Protein AF-A0AAU9K9C1-F1 (afdb_monomer_lite)

Sequence (250 aa):
MSNTRILREFDLNTFTPKGSSVKSKLPLLVDELKRIFSLENLEKDPSLVFSMNPDLWIPLDLIAHLEPIISITKDKRLLRAALKEANLEYDAEMECVRARVEIPRTTLIIRDVDCHEGLMMILGEFDYKNIDHEGKTWLISFGNEEETIKAALTLREKGLKTAVQSTNTYVHLLTKANNFINEIADLPYFKLLNQTVNAFSGRTYTFNEVLEIFSNHKLAMPPTMKLLSGMYSVIRETPIQQLKQKCNNS

pLDDT: mean 73.45, std 23.18, range [24.22, 96.38]

InterPro domains:
  IPR006630 La-type HTH domain [PS50961] (19-109)
  IPR006630 La-type HTH domain [SM00715] (27-100)
  IPR036388 Winged helix-like DNA-binding domain superfamily [G3DSA:1.10.10.10] (19-106)
  IPR036390 Winged helix DNA-binding domain superfamily [SSF46785] (26-102)
  IPR045180 La domain containing protein [PTHR22792] (33-192)

Structure (mmCIF, N/CA/C/O backbone):
data_AF-A0AAU9K9C1-F1
#
_entry.id   AF-A0AAU9K9C1-F1
#
loop_
_atom_site.group_PDB
_atom_site.id
_atom_site.type_symbol
_atom_site.label_atom_id
_atom_site.label_alt_id
_atom_site.label_comp_id
_atom_site.label_asym_id
_atom_site.label_entity_id
_atom_site.label_seq_id
_atom_site.pdbx_PDB_ins_code
_atom_site.Cartn_x
_atom_site.Cartn_y
_atom_site.Cartn_z
_atom_site.occupancy
_atom_site.B_iso_or_equiv
_atom_site.auth_seq_id
_atom_site.auth_comp_id
_atom_site.auth_asym_id
_atom_site.auth_atom_id
_atom_site.pdbx_PDB_model_num
ATOM 1 N N . MET A 1 1 ? -12.836 -24.708 -10.608 1.00 29.39 1 MET A N 1
ATOM 2 C CA . MET A 1 1 ? -14.003 -24.701 -9.702 1.00 29.39 1 MET A CA 1
ATOM 3 C C . MET A 1 1 ? -14.071 -23.324 -9.061 1.00 29.39 1 MET A C 1
ATOM 5 O O . MET A 1 1 ? -13.368 -23.078 -8.094 1.00 29.39 1 MET A O 1
ATOM 9 N N . SER A 1 2 ? -14.822 -22.406 -9.668 1.00 31.86 2 SER A N 1
ATOM 10 C CA . SER A 1 2 ? -14.966 -21.025 -9.194 1.00 31.86 2 SER A CA 1
ATOM 11 C C . SER A 1 2 ? -16.208 -20.932 -8.318 1.00 31.86 2 SER A C 1
ATOM 13 O O . SER A 1 2 ? -17.317 -20.839 -8.832 1.00 31.86 2 SER A O 1
ATOM 15 N N . ASN A 1 3 ? -16.015 -20.987 -7.003 1.00 24.22 3 ASN A N 1
ATOM 16 C CA . ASN A 1 3 ? -17.070 -20.763 -6.017 1.00 24.22 3 ASN A CA 1
ATOM 17 C C . ASN A 1 3 ? -16.829 -19.434 -5.293 1.00 24.22 3 ASN A C 1
ATOM 19 O O . ASN A 1 3 ? -16.736 -19.390 -4.073 1.00 24.22 3 ASN A O 1
ATOM 23 N N . THR A 1 4 ? -16.753 -18.329 -6.037 1.00 32.22 4 THR A N 1
ATOM 24 C CA . THR A 1 4 ? -16.959 -16.996 -5.455 1.00 32.22 4 THR A CA 1
ATOM 25 C C . THR A 1 4 ? -18.463 -16.782 -5.383 1.00 32.22 4 THR A C 1
ATOM 27 O O . THR A 1 4 ? -19.087 -16.185 -6.261 1.00 32.22 4 THR A O 1
ATOM 30 N N . ARG A 1 5 ? -19.088 -17.377 -4.368 1.00 35.50 5 ARG A N 1
ATOM 31 C CA . ARG A 1 5 ? -20.491 -17.130 -4.056 1.00 35.50 5 ARG A CA 1
ATOM 32 C C . ARG A 1 5 ? -20.550 -15.742 -3.418 1.00 35.50 5 ARG A C 1
ATOM 34 O O . ARG A 1 5 ? -20.496 -15.610 -2.205 1.00 35.50 5 ARG A O 1
ATOM 41 N N . ILE A 1 6 ? -20.642 -14.707 -4.255 1.00 39.16 6 ILE A N 1
ATOM 42 C CA . ILE A 1 6 ? -21.110 -13.377 -3.849 1.00 39.16 6 ILE A CA 1
ATOM 43 C C . ILE A 1 6 ? -22.572 -13.579 -3.439 1.00 39.16 6 ILE A C 1
ATOM 45 O O . ILE A 1 6 ? -23.497 -13.459 -4.244 1.00 39.16 6 ILE A O 1
ATOM 49 N N . LEU A 1 7 ? -22.793 -14.055 -2.216 1.00 36.59 7 LEU A N 1
ATOM 50 C CA . LEU A 1 7 ? -24.133 -14.248 -1.703 1.00 36.59 7 LEU A CA 1
ATOM 51 C C . LEU A 1 7 ? -24.671 -12.890 -1.275 1.00 36.59 7 LEU A C 1
ATOM 53 O O . LEU A 1 7 ? -24.337 -12.377 -0.217 1.00 36.59 7 LEU A O 1
ATOM 57 N N . ARG A 1 8 ? -25.524 -12.382 -2.170 1.00 32.50 8 ARG A N 1
ATOM 58 C CA . ARG A 1 8 ? -26.811 -11.734 -1.904 1.00 32.50 8 ARG A CA 1
ATOM 59 C C . ARG A 1 8 ? -26.754 -10.609 -0.885 1.00 32.50 8 ARG A C 1
ATOM 61 O O . ARG A 1 8 ? -26.707 -10.858 0.311 1.00 32.50 8 ARG A O 1
ATOM 68 N N . GLU A 1 9 ? -26.868 -9.393 -1.415 1.00 36.75 9 GLU A N 1
ATOM 69 C CA . GLU A 1 9 ? -27.701 -8.317 -0.872 1.00 36.75 9 GLU A CA 1
ATOM 70 C C . GLU A 1 9 ? -28.161 -8.572 0.569 1.00 36.75 9 GLU A C 1
ATOM 72 O O . GLU A 1 9 ? -29.293 -8.974 0.833 1.00 36.75 9 GLU A O 1
ATOM 77 N N . PHE A 1 10 ? -27.269 -8.317 1.527 1.00 36.94 10 PHE A N 1
ATOM 78 C CA . PHE A 1 10 ? -27.749 -7.844 2.810 1.00 36.94 10 PHE A CA 1
ATOM 79 C C . PHE A 1 10 ? -28.422 -6.517 2.473 1.00 36.94 10 PHE A C 1
ATOM 81 O O . PHE A 1 10 ? -27.737 -5.546 2.135 1.00 36.94 10 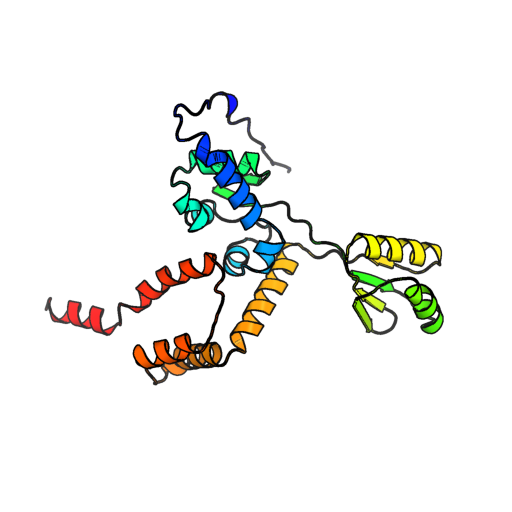PHE A O 1
ATOM 88 N N . ASP A 1 11 ? -29.753 -6.524 2.417 1.00 39.62 11 ASP A N 1
ATOM 89 C CA . ASP A 1 11 ? -30.548 -5.389 1.966 1.00 39.62 11 ASP A CA 1
ATOM 90 C C . ASP A 1 11 ? -30.483 -4.266 3.011 1.00 39.62 11 ASP A C 1
ATOM 92 O O . ASP A 1 11 ? -31.368 -4.061 3.848 1.00 39.62 11 ASP A O 1
ATOM 96 N N . LEU A 1 12 ? -29.361 -3.544 2.981 1.00 39.97 12 LEU A N 1
ATOM 97 C CA . LEU A 1 12 ? -29.078 -2.356 3.778 1.00 39.97 12 LEU A CA 1
ATOM 98 C C . LEU A 1 12 ? -30.059 -1.216 3.457 1.00 39.97 12 LEU A C 1
ATOM 100 O O . LEU A 1 12 ? -30.103 -0.250 4.213 1.00 39.97 12 LEU A O 1
ATOM 104 N N . ASN A 1 13 ? -30.883 -1.330 2.403 1.00 38.44 13 ASN A N 1
ATOM 105 C CA . ASN A 1 13 ? -31.945 -0.362 2.110 1.00 38.44 13 ASN A CA 1
ATOM 106 C C . ASN A 1 13 ? -33.063 -0.378 3.165 1.00 38.44 13 ASN A C 1
ATOM 108 O O . ASN A 1 13 ? -33.828 0.578 3.266 1.00 38.44 13 ASN A O 1
ATOM 112 N N . THR A 1 14 ? -33.137 -1.418 4.000 1.00 39.66 14 THR A N 1
ATOM 113 C CA . THR A 1 14 ? -34.040 -1.443 5.164 1.00 39.66 14 THR A CA 1
ATOM 114 C C . THR A 1 14 ? -33.484 -0.687 6.376 1.00 39.66 14 THR A C 1
ATOM 116 O O . THR A 1 14 ? -34.202 -0.466 7.356 1.00 39.66 14 THR A O 1
ATOM 119 N N . PHE A 1 15 ? -32.227 -0.229 6.325 1.00 40.22 15 PHE A N 1
ATOM 120 C CA . PHE A 1 15 ? -31.606 0.522 7.408 1.00 40.22 15 PHE A CA 1
ATOM 121 C C . PHE A 1 15 ? -31.782 2.029 7.207 1.00 40.22 15 PHE A C 1
ATOM 123 O O . PHE A 1 15 ? -30.888 2.741 6.759 1.00 40.22 15 PHE A O 1
ATOM 130 N N . THR A 1 16 ? -32.936 2.555 7.614 1.00 41.41 16 THR A N 1
ATOM 131 C CA . THR A 1 16 ? -33.016 3.973 7.984 1.00 41.41 16 THR A CA 1
ATOM 132 C C . THR A 1 16 ? -32.455 4.116 9.402 1.00 41.41 16 THR A C 1
ATOM 134 O O . THR A 1 16 ? -33.101 3.626 10.336 1.00 41.41 16 THR A O 1
ATOM 137 N N . PRO A 1 17 ? -31.294 4.761 9.624 1.00 45.06 17 PRO A N 1
ATOM 138 C CA . PRO A 1 17 ? -30.796 4.992 10.975 1.00 45.06 17 PRO A CA 1
ATOM 139 C C . PRO A 1 17 ? -31.802 5.872 11.730 1.00 45.06 17 PRO A C 1
ATOM 141 O O . PRO A 1 17 ? -31.956 7.063 11.445 1.00 45.06 17 PRO A O 1
ATOM 144 N N . LYS A 1 18 ? -32.537 5.270 12.671 1.00 38.75 18 LYS A N 1
ATOM 145 C CA . LYS A 1 18 ? -33.462 5.976 13.563 1.00 38.75 18 LYS A CA 1
ATOM 146 C C . LYS A 1 18 ? -32.654 6.611 14.695 1.00 38.75 18 LYS A C 1
ATOM 148 O O . LYS A 1 18 ? -32.303 5.946 15.661 1.00 38.75 18 LYS A O 1
ATOM 153 N N . GLY A 1 19 ? -32.350 7.900 14.549 1.00 46.47 19 GLY A N 1
ATOM 154 C CA . GLY A 1 19 ? -31.730 8.726 15.588 1.00 46.47 19 GLY A CA 1
ATOM 155 C C . GLY A 1 19 ? -30.885 9.860 15.006 1.00 46.47 19 GLY A C 1
ATOM 156 O O . GLY A 1 19 ? -29.979 9.622 14.209 1.00 46.47 19 GLY A O 1
ATOM 157 N N . SER A 1 20 ? -31.154 11.099 15.423 1.00 47.88 20 SER A N 1
ATOM 158 C CA . SER A 1 20 ? -30.449 12.316 14.977 1.00 47.88 20 SER A CA 1
ATOM 159 C C . SER A 1 20 ? -28.937 12.291 15.252 1.00 47.88 20 SER A C 1
ATOM 161 O O . SER A 1 20 ? -28.174 12.893 14.505 1.00 47.88 20 SER A O 1
ATOM 163 N N . SER A 1 21 ? -28.490 11.539 16.264 1.00 53.31 21 SER A N 1
ATOM 164 C CA . SER A 1 21 ? -27.074 11.409 16.643 1.00 53.31 21 SER A CA 1
ATOM 165 C C . SER A 1 21 ? -26.261 10.423 15.787 1.00 53.31 21 SER A C 1
ATOM 167 O O . SER A 1 21 ? -25.034 10.449 15.859 1.00 53.31 21 SER A O 1
ATOM 169 N N . VAL A 1 22 ? -26.898 9.527 15.022 1.00 53.69 22 VAL A N 1
ATOM 170 C CA . VAL A 1 22 ? -26.198 8.503 14.214 1.00 53.69 22 VAL A CA 1
ATOM 171 C C . VAL A 1 22 ? -25.854 9.042 12.823 1.00 53.69 22 VAL A C 1
ATOM 173 O O . VAL A 1 22 ? -24.763 8.794 12.316 1.00 53.69 22 VAL A O 1
ATOM 176 N N . LYS A 1 23 ? -26.739 9.861 12.236 1.00 56.78 23 LYS A N 1
ATOM 177 C CA . LYS A 1 23 ? -26.497 10.511 10.936 1.00 56.78 23 LYS A CA 1
ATOM 178 C C . LYS A 1 23 ? -25.335 11.510 10.957 1.00 56.78 23 LYS A C 1
ATOM 180 O O . LYS A 1 23 ? -24.714 11.713 9.924 1.00 56.78 23 LYS A O 1
ATOM 185 N N . SER A 1 24 ? -25.015 12.107 12.107 1.00 72.44 24 SER A N 1
ATOM 186 C CA . SER A 1 24 ? -23.902 13.060 12.221 1.00 72.44 24 SER A CA 1
ATOM 187 C C . SER A 1 24 ? -22.521 12.398 12.290 1.00 72.44 24 SER A C 1
ATOM 189 O O . SER A 1 24 ? -21.526 13.045 11.983 1.00 72.44 24 SER A O 1
ATOM 191 N N . LYS A 1 25 ? -22.444 11.119 12.681 1.00 87.69 25 LYS A N 1
ATOM 192 C CA . LYS A 1 25 ? -21.174 10.399 12.879 1.00 87.69 25 LYS A CA 1
ATOM 193 C C . LYS A 1 25 ? -20.701 9.632 11.651 1.00 87.69 25 LYS A C 1
ATOM 195 O O . LYS A 1 25 ? -19.510 9.377 11.525 1.00 87.69 25 LYS A O 1
ATOM 200 N N . LEU A 1 26 ? -21.627 9.251 10.772 1.00 91.00 26 LEU A N 1
ATOM 201 C CA . LEU A 1 26 ? -21.322 8.455 9.587 1.00 91.00 26 LEU A CA 1
ATOM 202 C C . LEU A 1 26 ? -20.321 9.156 8.646 1.00 91.00 26 LEU A C 1
ATOM 204 O O . LEU A 1 26 ? -19.310 8.528 8.346 1.00 91.00 26 LEU A O 1
ATOM 208 N N . PRO A 1 27 ? -20.492 10.444 8.271 1.00 92.81 27 PRO A N 1
ATOM 209 C CA . PRO A 1 27 ? -19.520 11.129 7.414 1.00 92.81 27 PRO A CA 1
ATOM 210 C C . PRO A 1 27 ? -18.124 11.206 8.043 1.00 92.81 27 PRO A C 1
ATOM 212 O O . PRO A 1 27 ? -17.136 10.901 7.387 1.00 92.81 27 PRO A O 1
ATOM 215 N N . LEU A 1 28 ? -18.052 11.509 9.345 1.00 92.38 28 LEU A N 1
ATOM 216 C CA . LEU A 1 28 ? -16.787 11.554 10.089 1.00 92.38 28 LEU A CA 1
ATOM 217 C C . LEU A 1 28 ? -16.066 10.200 10.067 1.00 92.38 28 LEU A C 1
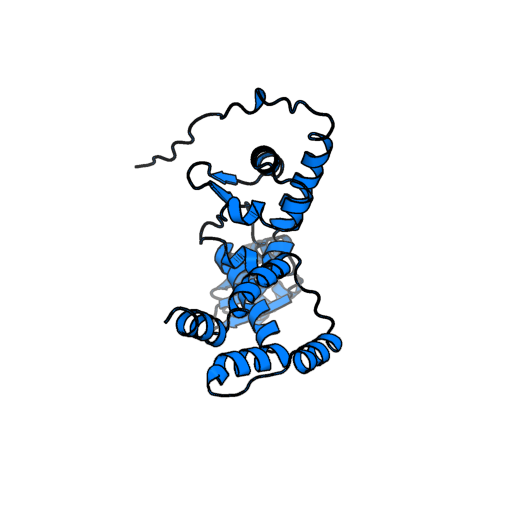ATOM 219 O O . LEU A 1 28 ? -14.850 10.143 9.917 1.00 92.38 28 LEU A O 1
ATOM 223 N N . LEU A 1 29 ? -16.819 9.106 10.204 1.00 94.69 29 LEU A N 1
ATOM 224 C CA . LEU A 1 29 ? -16.264 7.758 10.168 1.00 94.69 29 LEU A CA 1
ATOM 225 C C . LEU A 1 29 ? -15.768 7.381 8.768 1.00 94.69 29 LEU A C 1
ATOM 227 O O . LEU A 1 29 ? -14.730 6.739 8.645 1.00 94.69 29 LEU A O 1
ATOM 231 N N . VAL A 1 30 ? -16.489 7.789 7.721 1.00 96.19 30 VAL A N 1
ATOM 232 C CA . VAL A 1 30 ? -16.089 7.574 6.323 1.00 96.19 30 VAL A CA 1
ATOM 233 C C . VAL A 1 30 ? -14.785 8.303 6.010 1.00 96.19 30 VAL A C 1
ATOM 235 O O . VAL A 1 30 ? -13.878 7.699 5.437 1.00 96.19 30 VAL A O 1
ATOM 238 N N . ASP A 1 31 ? -14.668 9.569 6.408 1.00 94.12 31 ASP A N 1
ATOM 239 C CA . ASP A 1 31 ? -13.455 10.360 6.187 1.00 94.12 31 ASP A CA 1
ATOM 240 C C . ASP A 1 31 ? -12.259 9.764 6.935 1.00 94.12 31 ASP A C 1
ATOM 242 O O . ASP A 1 31 ? -11.173 9.623 6.367 1.00 94.12 31 ASP A O 1
ATOM 246 N N . GLU A 1 32 ? -12.471 9.321 8.175 1.00 92.25 32 GLU A N 1
ATOM 247 C CA . GLU A 1 32 ? -11.418 8.695 8.970 1.00 92.25 32 GLU A CA 1
ATOM 248 C C . GLU A 1 32 ? -10.968 7.352 8.379 1.00 92.25 32 GLU A C 1
ATOM 250 O O . GLU A 1 32 ? -9.771 7.077 8.300 1.00 92.25 32 GLU A O 1
ATOM 255 N N . LEU A 1 33 ? -11.899 6.536 7.875 1.00 95.56 33 LEU A N 1
ATOM 256 C CA . LEU A 1 33 ? -11.572 5.296 7.168 1.00 95.56 33 LEU A CA 1
ATOM 257 C C . LEU A 1 33 ? -10.787 5.566 5.880 1.00 95.56 33 LEU A C 1
ATOM 259 O O . LEU A 1 33 ? -9.774 4.910 5.641 1.00 95.56 33 LEU A O 1
ATOM 263 N N . LYS A 1 34 ? -11.191 6.557 5.075 1.00 95.44 34 LYS A N 1
ATOM 264 C CA . LYS A 1 34 ? -10.440 6.960 3.873 1.00 95.44 34 LYS A CA 1
ATOM 265 C C . LYS A 1 34 ? -9.027 7.412 4.220 1.00 95.44 34 LYS A C 1
ATOM 267 O O . LYS A 1 34 ? -8.084 7.051 3.522 1.00 95.44 34 LYS A O 1
ATOM 272 N N . ARG A 1 35 ? -8.870 8.164 5.312 1.00 94.88 35 ARG A N 1
ATOM 273 C CA . ARG A 1 35 ? -7.565 8.605 5.810 1.00 94.88 35 ARG A CA 1
ATOM 274 C C . ARG A 1 35 ? -6.701 7.414 6.229 1.00 94.88 35 ARG A C 1
ATOM 276 O O . ARG A 1 35 ? -5.573 7.305 5.755 1.00 94.88 35 ARG A O 1
ATOM 283 N N . ILE A 1 36 ? -7.225 6.514 7.066 1.00 93.00 36 ILE A N 1
ATOM 284 C CA . ILE A 1 36 ? -6.513 5.325 7.574 1.00 93.00 36 ILE A CA 1
ATOM 285 C C . ILE A 1 36 ? -6.048 4.419 6.426 1.00 93.00 36 ILE A C 1
ATOM 287 O O . ILE A 1 36 ? -4.906 3.965 6.421 1.00 93.00 36 ILE A O 1
ATOM 291 N N . PHE A 1 37 ? -6.916 4.180 5.444 1.00 94.56 37 PHE A N 1
ATOM 292 C CA . PHE A 1 37 ? -6.643 3.282 4.322 1.00 94.56 37 PHE A CA 1
ATOM 293 C C . PHE A 1 37 ? -6.005 3.969 3.101 1.00 94.56 37 PHE A C 1
ATOM 295 O O . PHE A 1 37 ? -5.791 3.322 2.076 1.00 94.56 37 PHE A O 1
ATOM 302 N N . SER A 1 38 ? -5.688 5.263 3.187 1.00 93.56 38 SER A N 1
ATOM 303 C CA . SER A 1 38 ? -4.959 5.966 2.128 1.00 93.56 38 SER A CA 1
ATOM 304 C C . SER A 1 38 ? -3.540 5.414 1.981 1.00 93.56 38 SER A C 1
ATOM 306 O O . SER A 1 38 ? -2.900 5.080 2.977 1.00 93.56 38 SER A O 1
ATOM 308 N N . LEU A 1 39 ? -3.016 5.372 0.749 1.00 93.12 39 LEU A N 1
ATOM 309 C CA . LEU A 1 39 ? -1.635 4.941 0.498 1.00 93.12 39 LEU A CA 1
ATOM 310 C C . LEU A 1 39 ? -0.642 5.721 1.370 1.00 93.12 39 LEU A C 1
ATOM 312 O O . LEU A 1 39 ? 0.228 5.122 1.991 1.00 93.12 39 LEU A O 1
ATOM 316 N N . GLU A 1 40 ? -0.825 7.039 1.481 1.00 90.56 40 GLU A N 1
ATOM 317 C CA . GLU A 1 40 ? 0.035 7.896 2.297 1.00 90.56 40 GLU A CA 1
ATOM 318 C C . GLU A 1 40 ? 0.069 7.467 3.772 1.00 90.56 40 GLU A C 1
ATOM 320 O O . GLU A 1 40 ? 1.138 7.459 4.384 1.00 90.56 40 GLU A O 1
ATOM 325 N N . ASN A 1 41 ? -1.080 7.102 4.354 1.00 90.00 41 ASN A N 1
ATOM 326 C CA . ASN A 1 41 ? -1.126 6.617 5.731 1.00 90.00 41 ASN A CA 1
ATOM 327 C C . ASN A 1 41 ? -0.537 5.207 5.844 1.00 90.00 41 ASN A C 1
ATOM 329 O O . ASN A 1 41 ? 0.248 4.962 6.754 1.00 90.00 41 ASN A O 1
ATOM 333 N N . LEU A 1 42 ? -0.863 4.300 4.918 1.00 91.50 42 LEU A N 1
ATOM 334 C CA . LEU A 1 42 ? -0.361 2.923 4.942 1.00 91.50 42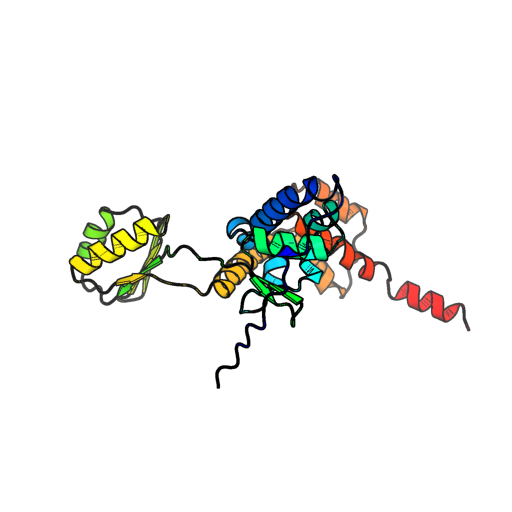 LEU A CA 1
ATOM 335 C C . LEU A 1 42 ? 1.166 2.850 4.819 1.00 91.50 42 LEU A C 1
ATOM 337 O O . LEU A 1 42 ? 1.791 2.052 5.511 1.00 91.50 42 LEU A O 1
ATOM 341 N N . GLU A 1 43 ? 1.789 3.704 4.003 1.00 88.31 43 GLU A N 1
ATOM 342 C CA . GLU A 1 43 ? 3.254 3.778 3.899 1.00 88.31 43 GLU A CA 1
ATOM 343 C C . GLU A 1 43 ? 3.931 4.243 5.199 1.00 88.31 43 GLU A C 1
ATOM 345 O O . GLU A 1 43 ? 5.111 3.964 5.409 1.00 88.31 43 GLU A O 1
ATOM 350 N N . LYS A 1 44 ? 3.194 4.951 6.063 1.00 84.56 44 LYS A N 1
ATOM 351 C CA . LYS A 1 44 ? 3.682 5.540 7.321 1.00 84.56 44 LYS A CA 1
ATOM 352 C C . LYS A 1 44 ? 3.206 4.783 8.564 1.00 84.56 44 LYS A C 1
ATOM 354 O O . LYS A 1 44 ? 3.582 5.154 9.676 1.00 84.56 44 LYS A O 1
ATOM 359 N N . ASP A 1 45 ? 2.392 3.741 8.399 1.00 82.44 45 ASP A N 1
ATOM 360 C CA . ASP A 1 45 ? 1.803 2.974 9.496 1.00 82.44 45 ASP A CA 1
ATOM 361 C C . ASP A 1 45 ? 2.183 1.485 9.423 1.00 82.44 45 ASP A C 1
ATOM 363 O O . ASP A 1 45 ? 1.384 0.642 8.997 1.00 82.44 45 ASP A O 1
ATOM 367 N N . PRO A 1 46 ? 3.393 1.124 9.894 1.00 80.56 46 PRO A N 1
ATOM 368 C CA . PRO A 1 46 ? 3.823 -0.268 9.950 1.00 80.56 46 PRO A CA 1
ATOM 369 C C . PRO A 1 46 ? 2.870 -1.161 10.749 1.00 80.56 46 PRO A C 1
ATOM 371 O O . PRO A 1 46 ? 2.731 -2.337 10.432 1.00 80.56 46 PRO A O 1
ATOM 374 N N . SER A 1 47 ? 2.203 -0.627 11.780 1.00 79.88 47 SER A N 1
ATOM 375 C CA . SER A 1 47 ? 1.337 -1.430 12.652 1.00 79.88 47 SER A CA 1
ATOM 376 C C . SER A 1 47 ? 0.140 -1.995 11.890 1.00 79.88 47 SER A C 1
ATOM 378 O O . SER A 1 47 ? -0.215 -3.168 12.045 1.00 79.88 47 SER A O 1
ATOM 380 N N . LEU A 1 48 ? -0.430 -1.181 11.003 1.00 83.69 48 LEU A N 1
ATOM 381 C CA . LEU A 1 48 ? -1.533 -1.587 10.153 1.00 83.69 48 LEU A CA 1
ATOM 382 C C . LEU A 1 48 ? -1.052 -2.529 9.043 1.00 83.69 48 LEU A C 1
ATOM 384 O O . LEU A 1 48 ? -1.705 -3.536 8.787 1.00 83.69 48 LEU A O 1
ATOM 388 N N . VAL A 1 49 ? 0.121 -2.263 8.455 1.00 85.88 49 VAL A N 1
ATOM 389 C CA . VAL A 1 49 ? 0.732 -3.119 7.422 1.00 85.88 49 VAL A CA 1
ATOM 390 C C . VAL A 1 49 ? 1.059 -4.520 7.953 1.00 85.88 49 VAL A C 1
ATOM 392 O O . VAL A 1 49 ? 0.740 -5.504 7.293 1.00 85.88 49 VAL A O 1
ATOM 395 N N . PHE A 1 50 ? 1.623 -4.655 9.157 1.00 83.56 50 PHE A N 1
ATOM 396 C CA . PHE A 1 50 ? 1.893 -5.977 9.752 1.00 83.56 50 PHE A CA 1
ATOM 397 C C . PHE A 1 50 ? 0.633 -6.735 10.162 1.00 83.56 50 PHE A C 1
ATOM 399 O O . PHE A 1 50 ? 0.679 -7.947 10.356 1.00 83.56 50 PHE A O 1
ATOM 406 N N . SER A 1 51 ? -0.488 -6.029 10.277 1.00 83.75 51 SER A N 1
ATOM 407 C CA . SER A 1 51 ? -1.793 -6.628 10.538 1.00 83.75 51 SER A CA 1
ATOM 408 C C . SER A 1 51 ? -2.513 -7.070 9.258 1.00 83.75 51 SER A C 1
ATOM 410 O O . SER A 1 51 ? -3.572 -7.694 9.346 1.00 83.75 51 SER A O 1
ATOM 412 N N . MET A 1 52 ? -1.966 -6.746 8.079 1.00 86.88 52 MET A N 1
ATOM 413 C CA . MET A 1 52 ? -2.484 -7.189 6.787 1.00 86.88 52 MET A CA 1
ATOM 414 C C . MET A 1 52 ? -1.965 -8.579 6.432 1.00 86.88 52 MET A C 1
ATOM 416 O O . MET A 1 52 ? -0.783 -8.893 6.604 1.00 86.88 52 MET A O 1
ATOM 420 N N . ASN A 1 53 ? -2.834 -9.381 5.825 1.00 87.44 53 ASN A N 1
ATOM 421 C CA . ASN A 1 53 ? -2.398 -10.555 5.080 1.00 87.44 53 ASN A CA 1
ATOM 422 C C . ASN A 1 53 ? -1.860 -10.163 3.679 1.00 87.44 53 ASN A C 1
ATOM 424 O O . ASN A 1 53 ? -2.003 -9.010 3.263 1.00 87.44 53 ASN A O 1
ATOM 428 N N . PRO A 1 54 ? -1.277 -11.108 2.916 1.00 87.69 54 PRO A N 1
ATOM 429 C CA . PRO A 1 54 ? -0.752 -10.826 1.575 1.00 87.69 54 PRO A CA 1
ATOM 430 C C . PRO A 1 54 ? -1.773 -10.280 0.564 1.00 87.69 54 PRO A C 1
ATOM 432 O O . PRO A 1 54 ? -1.388 -9.632 -0.407 1.00 87.69 54 PRO A O 1
ATOM 435 N N . ASP A 1 55 ? -3.064 -10.509 0.809 1.00 89.19 55 ASP A N 1
ATOM 436 C CA . ASP A 1 55 ? -4.187 -10.021 0.001 1.00 89.19 55 ASP A CA 1
ATOM 437 C C . ASP A 1 55 ? -4.773 -8.691 0.524 1.00 89.19 55 ASP A C 1
ATOM 439 O O . ASP A 1 55 ? -5.852 -8.270 0.086 1.00 89.19 55 ASP A O 1
ATOM 443 N N . LEU A 1 56 ? -4.048 -8.026 1.437 1.00 92.50 56 LEU A N 1
ATOM 444 C CA . LEU A 1 56 ? -4.349 -6.737 2.076 1.00 92.50 56 LEU A CA 1
ATOM 445 C C . LEU A 1 56 ? -5.528 -6.746 3.060 1.00 92.50 56 LEU A C 1
ATOM 447 O O . LEU A 1 56 ? -5.993 -5.682 3.469 1.00 92.50 56 LEU A O 1
ATOM 451 N N . TRP A 1 57 ? -6.020 -7.920 3.455 1.00 94.25 57 TRP A N 1
ATOM 452 C CA . TRP A 1 57 ? -7.104 -8.030 4.427 1.00 94.25 57 TRP A CA 1
ATOM 453 C C . TRP A 1 57 ? -6.620 -7.788 5.849 1.00 94.25 57 TRP A C 1
ATOM 455 O O . TRP A 1 57 ? -5.606 -8.342 6.273 1.00 94.25 57 TRP A O 1
ATOM 465 N N . ILE A 1 58 ? -7.411 -7.019 6.594 1.00 92.31 58 ILE A N 1
ATOM 466 C CA . ILE A 1 58 ? -7.202 -6.691 8.003 1.00 92.31 58 ILE A CA 1
ATOM 467 C C . ILE A 1 58 ? -8.446 -7.109 8.790 1.00 92.31 58 ILE A C 1
ATOM 469 O O . ILE A 1 58 ? -9.559 -6.812 8.345 1.00 92.31 58 ILE A O 1
ATOM 473 N N . PRO A 1 59 ? -8.310 -7.754 9.960 1.00 93.38 59 PRO A N 1
ATOM 474 C CA . PRO A 1 59 ? -9.455 -8.072 10.806 1.00 93.38 59 PRO A CA 1
ATOM 475 C C . PRO A 1 59 ? -10.272 -6.821 11.160 1.00 93.38 59 PRO A C 1
ATOM 477 O O . PRO A 1 59 ? -9.727 -5.824 11.642 1.00 93.38 59 PRO A O 1
ATOM 480 N N . LEU A 1 60 ? -11.593 -6.881 10.973 1.00 93.56 60 LEU A N 1
ATOM 481 C CA . LEU A 1 60 ? -12.515 -5.790 11.299 1.00 93.56 60 LEU A CA 1
ATOM 482 C C . LEU A 1 60 ? -12.426 -5.416 12.780 1.00 93.56 60 LEU A C 1
ATOM 484 O O . LEU A 1 60 ? -12.535 -4.242 13.127 1.00 93.56 60 LEU A O 1
ATOM 488 N N . ASP A 1 61 ? -12.196 -6.407 13.641 1.00 90.19 61 ASP A N 1
ATOM 489 C CA . ASP A 1 61 ? -11.993 -6.191 15.068 1.00 90.19 61 ASP A CA 1
ATOM 490 C C . ASP A 1 61 ? -10.796 -5.290 15.347 1.00 90.19 61 ASP A C 1
ATOM 492 O O . ASP A 1 61 ? -10.908 -4.394 16.177 1.00 90.19 61 ASP A O 1
ATOM 496 N N . LEU A 1 62 ? -9.683 -5.448 14.630 1.00 89.06 62 LEU A N 1
ATOM 497 C CA . LEU A 1 62 ? -8.532 -4.566 14.803 1.00 89.06 62 LEU A CA 1
ATOM 498 C C . LEU A 1 62 ? -8.889 -3.128 14.424 1.00 89.06 62 LEU A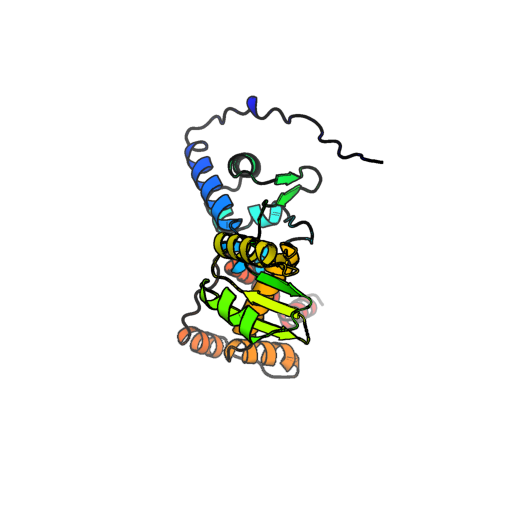 C 1
ATOM 500 O O . LEU A 1 62 ? -8.616 -2.209 15.192 1.00 89.06 62 LEU A O 1
ATOM 504 N N . ILE A 1 63 ? -9.571 -2.943 13.289 1.00 91.50 63 ILE A N 1
ATOM 505 C CA . ILE A 1 63 ? -10.025 -1.624 12.828 1.00 91.50 63 ILE A CA 1
ATOM 506 C C . ILE A 1 63 ? -10.986 -0.981 13.832 1.00 91.50 63 ILE A C 1
ATOM 508 O O . ILE A 1 63 ? -10.852 0.199 14.149 1.00 91.50 63 ILE A O 1
ATOM 512 N N . ALA A 1 64 ? -11.921 -1.757 14.382 1.00 90.25 64 ALA A N 1
ATOM 513 C CA . ALA A 1 64 ? -12.871 -1.288 15.387 1.00 90.25 64 ALA A CA 1
ATOM 514 C C . ALA A 1 64 ? -12.196 -0.837 16.693 1.00 90.25 64 ALA A C 1
ATOM 516 O O . ALA A 1 64 ? -12.780 -0.037 17.421 1.00 90.25 64 ALA A O 1
ATOM 517 N N . HIS A 1 65 ? -10.986 -1.332 16.978 1.00 88.25 65 HIS A N 1
ATOM 518 C CA . HIS A 1 65 ? -10.210 -0.967 18.162 1.00 88.25 65 HIS A CA 1
ATOM 519 C C . HIS A 1 65 ? -9.168 0.136 17.916 1.00 88.25 65 HIS A C 1
ATOM 521 O O . HIS A 1 65 ? -8.457 0.521 18.845 1.00 88.25 65 HIS A O 1
ATOM 527 N N . LEU A 1 66 ? -9.069 0.676 16.698 1.00 83.81 66 LEU A N 1
ATOM 528 C CA . LEU A 1 66 ? -8.213 1.831 16.444 1.00 83.81 66 LEU A CA 1
ATOM 529 C C . LEU A 1 66 ? -8.767 3.053 17.183 1.00 83.81 66 LEU A C 1
ATOM 531 O O . LEU A 1 66 ? -9.951 3.364 17.071 1.00 83.81 66 LEU A O 1
ATOM 535 N N . GLU A 1 67 ? -7.903 3.778 17.896 1.00 85.81 67 GLU A N 1
ATOM 536 C CA . GLU A 1 67 ? -8.292 4.951 18.695 1.00 85.81 67 GLU A CA 1
ATOM 537 C C . GLU A 1 67 ? -9.151 5.972 17.917 1.00 85.81 67 GLU A C 1
ATOM 539 O O . GLU A 1 67 ? -10.195 6.380 18.438 1.00 85.81 67 GLU A O 1
ATOM 544 N N . PRO A 1 68 ? -8.825 6.336 16.655 1.00 84.00 68 PRO A N 1
ATOM 545 C CA . PRO A 1 68 ? -9.675 7.242 15.885 1.00 84.00 68 PRO A CA 1
ATOM 546 C C . PRO A 1 68 ? -11.085 6.684 15.648 1.00 84.00 68 PRO A C 1
ATOM 548 O O . PRO A 1 68 ? -12.060 7.427 15.726 1.00 84.00 68 PRO A O 1
ATOM 551 N N . ILE A 1 69 ? -11.219 5.371 15.446 1.00 89.06 69 ILE A N 1
ATOM 552 C CA . ILE A 1 69 ? -12.506 4.706 15.218 1.00 89.06 69 ILE A CA 1
ATOM 553 C C . ILE A 1 69 ? -13.316 4.618 16.517 1.00 89.06 69 ILE A C 1
ATOM 555 O O . ILE A 1 69 ? -14.477 5.038 16.529 1.00 89.06 69 ILE A O 1
ATOM 559 N N . ILE A 1 70 ? -12.700 4.166 17.622 1.00 88.38 70 ILE A N 1
ATOM 560 C CA . ILE A 1 70 ? -13.341 4.083 18.950 1.00 88.38 70 ILE A CA 1
ATOM 561 C C . ILE A 1 70 ? -13.875 5.453 19.382 1.00 88.38 70 ILE A C 1
ATOM 563 O O . ILE A 1 70 ? -14.969 5.541 19.951 1.00 88.38 70 ILE A O 1
ATOM 567 N N . SER A 1 71 ? -13.117 6.522 19.114 1.00 85.56 71 SER A N 1
ATOM 568 C CA . SER A 1 71 ? -13.498 7.889 19.485 1.00 85.56 71 SER A CA 1
ATOM 569 C C . SER A 1 71 ? -14.797 8.352 18.808 1.00 85.56 71 SER A C 1
ATOM 571 O O . SER A 1 71 ? -15.556 9.140 19.377 1.00 85.56 71 SER A O 1
ATOM 573 N N . ILE A 1 72 ? -15.104 7.809 17.625 1.00 87.88 72 ILE A N 1
ATOM 574 C CA . ILE A 1 72 ? -16.308 8.125 16.854 1.00 87.88 72 ILE A CA 1
ATOM 575 C C . ILE A 1 72 ? -17.452 7.178 17.246 1.00 87.88 72 ILE A C 1
ATOM 577 O O . ILE A 1 72 ? -18.575 7.626 17.541 1.00 87.88 72 ILE A O 1
ATOM 581 N N . THR A 1 73 ? -17.190 5.866 17.258 1.00 91.00 73 THR A N 1
ATOM 582 C CA . THR A 1 73 ? -18.209 4.834 17.477 1.00 91.00 73 THR A CA 1
ATOM 583 C C . THR A 1 73 ? -17.667 3.545 18.100 1.00 91.00 73 THR A C 1
ATOM 585 O O . THR A 1 73 ? -16.545 3.128 17.852 1.00 91.00 73 THR A O 1
ATOM 588 N N . LYS A 1 74 ? -18.530 2.860 18.860 1.00 89.94 74 LYS A N 1
ATOM 589 C CA . LYS A 1 74 ? -18.356 1.454 19.280 1.00 89.94 74 LYS A CA 1
ATOM 590 C C . LYS A 1 74 ? -19.339 0.510 18.576 1.00 89.94 74 LYS A C 1
ATOM 592 O O . LYS A 1 74 ? -19.343 -0.692 18.822 1.00 89.94 74 LYS A O 1
ATOM 597 N N . ASP A 1 75 ? -20.214 1.056 17.730 1.00 90.00 75 ASP A N 1
ATOM 598 C CA . ASP A 1 75 ? -21.224 0.293 17.006 1.00 90.00 75 ASP A CA 1
ATOM 599 C C . ASP A 1 75 ? -20.637 -0.290 15.712 1.00 90.00 75 ASP A C 1
ATOM 601 O O . ASP A 1 75 ? -20.431 0.425 14.726 1.00 90.00 75 ASP A O 1
ATOM 605 N N . LYS A 1 76 ? -20.425 -1.614 15.703 1.00 88.81 76 LYS A N 1
ATOM 606 C CA . LYS A 1 76 ? -19.968 -2.368 14.524 1.00 88.81 76 LYS A CA 1
ATOM 607 C C . LYS A 1 76 ? -20.916 -2.231 13.325 1.00 88.81 76 LYS A C 1
ATOM 609 O O . LYS A 1 76 ? -20.465 -2.337 12.187 1.00 88.81 76 LYS A O 1
ATOM 614 N N . ARG A 1 77 ? -22.215 -1.983 13.536 1.00 90.31 77 ARG A N 1
ATOM 615 C CA . ARG A 1 77 ? -23.181 -1.788 12.439 1.00 90.31 77 ARG A CA 1
ATOM 616 C C . ARG A 1 77 ? -22.909 -0.480 11.704 1.00 90.31 77 ARG A C 1
ATOM 618 O O . ARG A 1 77 ? -22.892 -0.471 10.476 1.00 90.31 77 ARG A O 1
ATOM 625 N N . LEU A 1 78 ? -22.634 0.591 12.452 1.00 92.62 78 LEU A N 1
ATOM 626 C CA . LEU A 1 78 ? -22.250 1.883 11.885 1.00 92.62 78 LEU A CA 1
ATOM 627 C C . LEU A 1 78 ? -20.906 1.793 11.150 1.00 92.62 78 LEU A C 1
ATOM 629 O O . LEU A 1 78 ? -20.779 2.339 10.058 1.00 92.62 78 LEU A O 1
ATOM 633 N N . LEU A 1 79 ? -19.940 1.052 11.706 1.00 94.06 79 LEU A N 1
ATOM 634 C CA . LEU A 1 79 ? -18.653 0.806 11.052 1.00 94.06 79 LEU A CA 1
ATOM 635 C C . LEU A 1 79 ? -18.829 0.106 9.699 1.00 94.06 79 LEU A C 1
ATOM 637 O O . LEU A 1 79 ? -18.326 0.602 8.699 1.00 94.06 79 LEU A O 1
ATOM 641 N N . ARG A 1 80 ? -19.605 -0.984 9.631 1.00 94.06 80 ARG A N 1
ATOM 642 C CA . ARG A 1 80 ? -19.876 -1.695 8.365 1.00 94.06 80 ARG A CA 1
ATOM 643 C C . ARG A 1 80 ? -20.564 -0.807 7.320 1.00 94.06 80 ARG A C 1
ATOM 645 O O . ARG A 1 80 ? -20.241 -0.907 6.140 1.00 94.06 80 ARG A O 1
ATOM 652 N N . ALA A 1 81 ? -21.476 0.075 7.736 1.00 92.31 81 ALA A N 1
ATOM 653 C CA . ALA A 1 81 ? -22.091 1.050 6.832 1.00 92.31 81 ALA A CA 1
ATOM 654 C C . ALA A 1 81 ? -21.055 2.048 6.281 1.00 92.31 81 ALA A C 1
ATOM 656 O O . ALA A 1 81 ? -21.015 2.290 5.075 1.00 92.31 81 ALA A O 1
ATOM 657 N N . ALA A 1 82 ? -20.170 2.556 7.143 1.00 95.75 82 ALA A N 1
ATOM 658 C CA . ALA A 1 82 ? -19.111 3.479 6.748 1.00 95.75 82 ALA A CA 1
ATOM 659 C C . ALA A 1 82 ? -18.065 2.835 5.825 1.00 95.75 82 ALA A C 1
ATOM 661 O O . ALA A 1 82 ? -17.612 3.486 4.890 1.00 95.75 82 ALA A O 1
ATOM 662 N N . LEU A 1 83 ? -17.721 1.554 6.021 1.00 95.56 83 LEU A N 1
ATOM 663 C CA . LEU A 1 83 ? -16.823 0.818 5.118 1.00 95.56 83 LEU A CA 1
ATOM 664 C C . LEU A 1 83 ? -17.335 0.831 3.672 1.00 95.56 83 LEU A C 1
ATOM 666 O O . LEU A 1 83 ? -16.571 1.099 2.744 1.00 95.56 83 LEU A O 1
ATOM 670 N N . LYS A 1 84 ? -18.642 0.604 3.490 1.00 93.19 84 LYS A N 1
ATOM 671 C CA . LYS A 1 84 ? -19.288 0.631 2.174 1.00 93.19 84 LYS A CA 1
ATOM 672 C C . LYS A 1 84 ? -19.222 2.024 1.539 1.00 93.19 84 LYS A C 1
ATOM 674 O O . LYS A 1 84 ? -18.877 2.138 0.368 1.00 93.19 84 LYS A O 1
ATOM 679 N N . GLU A 1 85 ? -19.521 3.080 2.297 1.00 95.12 85 GLU A N 1
ATOM 680 C CA . GLU A 1 85 ? -19.449 4.469 1.806 1.00 95.12 85 GLU A CA 1
ATOM 681 C C . GLU A 1 85 ? -18.010 4.951 1.554 1.00 95.12 85 GLU A C 1
ATOM 683 O O . GLU A 1 85 ? -17.770 5.786 0.680 1.00 95.12 85 GLU A O 1
ATOM 688 N N . ALA A 1 86 ? -17.033 4.389 2.267 1.00 94.88 86 ALA A N 1
ATOM 689 C CA . ALA A 1 86 ? -15.610 4.629 2.052 1.00 94.88 86 ALA A CA 1
ATOM 690 C C . ALA A 1 86 ? -15.034 3.870 0.840 1.00 94.88 86 ALA A C 1
ATOM 692 O O . ALA A 1 86 ? -13.851 4.030 0.546 1.00 94.88 86 ALA A O 1
ATOM 693 N N . ASN A 1 87 ? -15.851 3.086 0.123 1.00 94.88 87 ASN A N 1
ATOM 694 C CA . ASN A 1 87 ? -15.432 2.228 -0.990 1.00 94.88 87 ASN A CA 1
ATOM 695 C C . ASN A 1 87 ? -14.368 1.187 -0.584 1.00 94.88 87 ASN A C 1
ATOM 697 O O . ASN A 1 87 ? -13.447 0.881 -1.344 1.00 94.88 87 ASN A O 1
ATOM 701 N N . LEU A 1 88 ? -14.488 0.658 0.636 1.00 95.44 88 LEU A N 1
ATOM 702 C CA . LEU A 1 88 ? -13.659 -0.431 1.144 1.00 95.44 88 LEU A CA 1
ATOM 703 C C . LEU A 1 88 ? -14.354 -1.772 0.912 1.00 95.44 88 LEU A C 1
ATOM 705 O O . LEU A 1 88 ? -15.580 -1.884 0.993 1.00 95.44 88 LEU A O 1
ATOM 709 N N . GLU A 1 89 ? -13.563 -2.806 0.643 1.00 94.81 89 GLU A N 1
ATOM 710 C CA . GLU A 1 89 ? -14.085 -4.163 0.539 1.00 94.81 89 GLU A CA 1
ATOM 711 C C . GLU A 1 89 ? -14.210 -4.769 1.930 1.00 94.81 89 GLU A C 1
ATOM 713 O O . GLU A 1 89 ? -13.295 -4.665 2.745 1.00 94.81 89 GLU A O 1
ATOM 718 N N . TYR A 1 90 ? -15.343 -5.414 2.188 1.00 94.81 90 TYR A N 1
ATOM 719 C CA . TYR A 1 90 ? -15.637 -6.078 3.449 1.00 94.81 90 TYR A CA 1
ATOM 720 C C . TYR A 1 90 ? -16.044 -7.524 3.181 1.00 94.81 90 TYR A C 1
ATOM 722 O O . TYR A 1 90 ? -16.988 -7.773 2.428 1.00 94.81 90 TYR A O 1
ATOM 730 N N . ASP A 1 91 ? -15.343 -8.459 3.814 1.00 93.06 91 ASP A N 1
ATOM 731 C CA . ASP A 1 91 ? -15.690 -9.873 3.835 1.00 93.06 91 ASP A CA 1
ATOM 732 C C . ASP A 1 91 ? -16.441 -10.186 5.135 1.00 93.06 91 ASP A C 1
ATOM 734 O O . ASP A 1 91 ? -15.914 -10.034 6.241 1.00 93.06 91 ASP A O 1
ATOM 738 N N . ALA A 1 92 ? -17.702 -10.593 4.999 1.00 89.75 92 ALA A N 1
ATOM 739 C CA . ALA A 1 92 ? -18.566 -10.887 6.135 1.00 89.75 92 ALA A CA 1
ATOM 740 C C . ALA A 1 92 ? -18.273 -12.248 6.786 1.00 89.75 92 ALA A C 1
ATOM 742 O O . ALA A 1 92 ? -18.579 -12.411 7.966 1.00 89.75 92 ALA A O 1
ATOM 743 N N . GLU A 1 93 ? -17.706 -13.210 6.050 1.00 89.81 93 GLU A N 1
ATOM 744 C CA . GLU A 1 93 ? -17.378 -14.541 6.577 1.00 89.81 93 GLU A CA 1
ATOM 745 C C . GLU A 1 93 ? -16.079 -14.496 7.380 1.00 89.81 93 GLU A C 1
ATOM 747 O O . GLU A 1 93 ? -16.011 -15.028 8.486 1.00 89.81 93 GLU A O 1
ATOM 752 N N . MET A 1 94 ? -15.064 -13.815 6.844 1.00 89.31 94 MET A N 1
ATOM 753 C CA . MET A 1 94 ? -13.770 -13.639 7.507 1.00 89.31 94 MET A CA 1
ATOM 754 C C . MET A 1 94 ? -13.747 -12.466 8.500 1.00 89.31 94 MET A C 1
ATOM 756 O O . MET A 1 94 ? -12.740 -12.262 9.175 1.00 89.31 94 MET A O 1
ATOM 760 N N . GLU A 1 95 ? -14.828 -11.680 8.569 1.00 93.12 95 GLU A N 1
ATOM 761 C CA . GLU A 1 95 ? -14.904 -10.400 9.283 1.00 93.12 95 GLU A CA 1
ATOM 762 C C . GLU A 1 95 ? -13.652 -9.535 9.064 1.00 93.12 95 GLU A C 1
ATOM 764 O O . GLU A 1 95 ? -13.025 -9.058 10.011 1.00 93.12 95 GLU A O 1
ATOM 769 N N . CYS A 1 96 ? -13.278 -9.320 7.803 1.00 94.75 96 CYS A N 1
ATOM 770 C CA . CYS A 1 96 ? -12.090 -8.554 7.441 1.00 94.75 96 CYS A CA 1
ATOM 771 C C . CYS A 1 96 ? -12.391 -7.479 6.395 1.00 94.75 96 CYS A C 1
ATOM 773 O O . CYS A 1 96 ? -13.404 -7.508 5.697 1.00 94.75 96 CYS A O 1
ATOM 775 N N . VAL A 1 97 ? -11.522 -6.478 6.332 1.00 96.38 97 VAL A N 1
ATOM 776 C CA . VAL A 1 97 ? -11.643 -5.316 5.454 1.00 96.38 97 VAL A CA 1
ATOM 777 C C . VAL A 1 97 ? -10.338 -5.086 4.710 1.00 96.38 97 VAL A C 1
ATOM 779 O O . VAL A 1 97 ? -9.260 -5.301 5.264 1.00 96.38 97 VAL A O 1
ATOM 782 N N . ARG A 1 98 ? -10.431 -4.625 3.464 1.00 94.69 98 ARG A N 1
ATOM 783 C CA . ARG A 1 98 ? -9.275 -4.144 2.706 1.00 94.69 98 ARG A CA 1
ATOM 784 C C . ARG A 1 98 ? -9.613 -2.927 1.863 1.00 94.69 98 ARG A C 1
ATOM 786 O O . ARG A 1 98 ? -10.764 -2.700 1.485 1.00 94.69 98 ARG A O 1
ATOM 793 N N . ALA A 1 99 ? -8.575 -2.182 1.515 1.00 93.56 99 ALA A N 1
ATOM 794 C CA . ALA A 1 99 ? -8.650 -1.100 0.551 1.00 93.56 99 ALA A CA 1
ATOM 795 C C . ALA A 1 99 ? -8.095 -1.535 -0.805 1.00 93.56 99 ALA A C 1
ATOM 797 O O . ALA A 1 99 ? -7.130 -2.298 -0.882 1.00 93.56 99 ALA A O 1
ATOM 798 N N . ARG A 1 100 ? -8.677 -1.006 -1.884 1.00 89.81 100 ARG A N 1
ATOM 799 C CA . ARG A 1 100 ? -8.071 -1.078 -3.216 1.00 89.81 100 ARG A CA 1
ATOM 800 C C . ARG A 1 100 ? -7.025 0.019 -3.327 1.00 89.81 100 ARG A C 1
ATOM 802 O O . ARG A 1 100 ? -7.358 1.166 -3.608 1.00 89.81 100 ARG A O 1
ATOM 809 N N . VAL A 1 101 ? -5.778 -0.342 -3.050 1.00 88.94 101 VAL A N 1
ATOM 810 C CA . VAL A 1 101 ? -4.647 0.584 -3.104 1.00 88.94 101 VAL A CA 1
ATOM 811 C C . VAL A 1 101 ? -3.798 0.263 -4.322 1.00 88.94 101 VAL A C 1
ATOM 813 O O . VAL A 1 101 ? -3.231 -0.827 -4.434 1.00 88.94 101 VAL A O 1
ATOM 816 N N . GLU A 1 102 ? -3.720 1.229 -5.226 1.00 88.19 102 GLU A N 1
ATOM 817 C CA . GLU A 1 102 ? -2.854 1.176 -6.397 1.00 88.19 102 GLU A CA 1
ATOM 818 C C . GLU A 1 102 ? -1.534 1.870 -6.069 1.00 88.19 102 GLU A C 1
ATOM 820 O O . GLU A 1 102 ? -1.515 2.985 -5.547 1.00 88.19 102 GLU A O 1
ATOM 825 N N . ILE A 1 103 ? -0.425 1.182 -6.339 1.00 91.12 103 ILE A N 1
ATOM 826 C CA . ILE A 1 103 ? 0.908 1.760 -6.188 1.00 91.12 103 ILE A CA 1
ATOM 827 C C . ILE A 1 103 ? 1.257 2.489 -7.484 1.00 91.12 103 ILE A C 1
ATOM 829 O O . ILE A 1 103 ? 1.272 1.835 -8.534 1.00 91.12 103 ILE A O 1
ATOM 833 N N . PRO A 1 104 ? 1.574 3.797 -7.427 1.00 90.06 104 PRO A N 1
ATOM 834 C CA . PRO A 1 104 ? 2.004 4.538 -8.598 1.00 90.06 104 PRO A CA 1
ATOM 835 C C . PRO A 1 104 ? 3.212 3.871 -9.245 1.00 90.06 104 PRO A C 1
ATOM 837 O O . PRO A 1 104 ? 4.223 3.598 -8.590 1.00 90.06 104 PRO A O 1
ATOM 840 N N . ARG A 1 105 ? 3.115 3.608 -10.544 1.00 92.25 105 ARG A N 1
ATOM 841 C CA . ARG A 1 105 ? 4.191 2.950 -11.287 1.00 92.25 105 ARG A CA 1
ATOM 842 C C . ARG A 1 105 ? 5.244 3.968 -11.705 1.00 92.25 105 ARG A C 1
ATOM 844 O O . ARG A 1 105 ? 5.146 4.556 -12.776 1.00 92.25 105 ARG A O 1
ATOM 851 N N . THR A 1 106 ? 6.236 4.176 -10.848 1.00 93.94 106 THR A N 1
ATOM 852 C CA . THR A 1 106 ? 7.244 5.233 -11.022 1.00 93.94 106 THR A CA 1
ATOM 853 C C . THR A 1 106 ? 8.587 4.754 -11.564 1.00 93.94 106 THR A C 1
ATOM 855 O O . THR A 1 106 ? 9.466 5.577 -11.795 1.00 93.94 106 THR A O 1
ATOM 858 N N . THR A 1 107 ? 8.773 3.448 -11.774 1.00 94.12 107 THR A N 1
ATOM 859 C CA . THR A 1 107 ? 10.046 2.896 -12.262 1.00 94.12 107 THR A CA 1
ATOM 860 C C . THR A 1 107 ? 9.893 2.324 -13.665 1.00 94.12 107 THR A C 1
ATOM 862 O O . THR A 1 107 ? 9.061 1.449 -13.916 1.00 94.12 107 THR A O 1
ATOM 865 N N . LEU A 1 108 ? 10.730 2.790 -14.586 1.00 95.69 108 LEU A N 1
ATOM 866 C CA . LEU A 1 108 ? 10.850 2.297 -15.950 1.00 95.69 108 LEU A CA 1
ATOM 867 C C . LEU A 1 108 ? 12.067 1.384 -16.079 1.00 95.69 108 LEU A C 1
ATOM 869 O O . LEU A 1 108 ? 13.172 1.752 -15.697 1.00 95.69 108 LEU A O 1
ATOM 873 N N . ILE A 1 109 ? 11.870 0.216 -16.675 1.00 95.19 109 ILE A N 1
ATOM 874 C CA . ILE A 1 109 ? 12.923 -0.735 -17.013 1.00 95.19 109 ILE A CA 1
ATOM 875 C C . ILE A 1 109 ? 13.175 -0.655 -18.516 1.00 95.19 109 ILE A C 1
ATOM 877 O O . ILE A 1 109 ? 12.243 -0.809 -19.310 1.00 95.19 109 ILE A O 1
ATOM 881 N N . ILE A 1 110 ? 14.432 -0.477 -18.910 1.00 94.44 110 ILE A N 1
ATOM 882 C CA . ILE A 1 110 ? 14.871 -0.511 -20.308 1.00 94.44 110 ILE A CA 1
ATOM 883 C C . ILE A 1 110 ? 15.866 -1.654 -20.463 1.00 94.44 110 ILE A C 1
ATOM 885 O O . ILE A 1 110 ? 16.817 -1.755 -19.694 1.00 94.44 110 ILE A O 1
ATOM 889 N N . ARG A 1 111 ? 15.641 -2.538 -21.433 1.00 93.12 111 ARG A N 1
ATOM 890 C CA . ARG A 1 111 ? 16.495 -3.708 -21.687 1.00 93.12 111 ARG A CA 1
ATOM 891 C C . ARG A 1 111 ? 17.218 -3.588 -23.020 1.00 93.12 111 ARG A C 1
ATOM 893 O O . ARG A 1 111 ? 16.743 -2.904 -23.923 1.00 93.12 111 ARG A O 1
ATOM 900 N N . ASP A 1 112 ? 18.307 -4.341 -23.140 1.00 90.12 112 ASP A N 1
ATOM 901 C CA . ASP A 1 112 ? 19.108 -4.486 -24.359 1.00 90.12 112 ASP A CA 1
ATOM 902 C C . ASP A 1 112 ? 19.646 -3.147 -24.889 1.00 90.12 112 ASP A C 1
ATOM 904 O O . ASP A 1 112 ? 19.644 -2.883 -26.089 1.00 90.12 112 ASP A O 1
ATOM 908 N N . VAL A 1 113 ? 20.098 -2.279 -23.981 1.00 87.94 113 VAL A N 1
ATOM 909 C CA . VAL A 1 113 ? 20.684 -0.986 -24.352 1.00 87.94 113 VAL A CA 1
ATOM 910 C C . VAL A 1 113 ? 22.141 -1.185 -24.764 1.00 87.94 113 VAL A C 1
ATOM 912 O O . VAL A 1 113 ? 23.004 -1.433 -23.923 1.00 87.94 113 VAL A O 1
ATOM 915 N N . ASP A 1 114 ? 22.417 -1.049 -26.061 1.00 82.88 114 ASP A N 1
ATOM 916 C CA . ASP A 1 114 ? 23.773 -1.166 -26.614 1.00 82.88 114 ASP A CA 1
ATOM 917 C C . ASP A 1 114 ? 24.527 0.177 -26.652 1.00 82.88 114 ASP A C 1
ATOM 919 O O . ASP A 1 114 ? 25.751 0.206 -26.548 1.00 82.88 114 ASP A O 1
ATOM 923 N N . CYS A 1 115 ? 23.810 1.304 -26.756 1.00 81.88 115 CYS A N 1
ATOM 924 C CA . CYS A 1 115 ? 24.392 2.647 -26.836 1.00 81.88 115 CYS A CA 1
ATOM 925 C C . CYS A 1 115 ? 23.936 3.514 -25.656 1.00 81.88 115 CYS A C 1
ATOM 927 O O . CYS A 1 115 ? 22.784 3.943 -25.593 1.00 81.88 115 CYS A O 1
ATOM 929 N N . HIS A 1 116 ? 24.857 3.781 -24.729 1.00 83.75 116 HIS A N 1
ATOM 930 C CA . HIS A 1 116 ? 24.576 4.540 -23.507 1.00 83.75 116 HIS A CA 1
ATOM 931 C C . HIS A 1 116 ? 24.296 6.020 -23.809 1.00 83.75 116 HIS A C 1
ATOM 933 O O . HIS A 1 116 ? 23.319 6.581 -23.325 1.00 83.75 116 HIS A O 1
ATOM 939 N N . GLU A 1 117 ? 25.116 6.646 -24.655 1.00 84.75 117 GLU A N 1
ATOM 940 C CA . GLU A 1 117 ? 25.004 8.072 -24.996 1.00 84.75 117 GLU A CA 1
ATOM 941 C C . GLU A 1 117 ? 23.676 8.398 -25.690 1.00 84.75 117 GLU A C 1
ATOM 943 O O . GLU A 1 117 ? 23.017 9.378 -25.344 1.00 84.75 117 GLU A O 1
ATOM 948 N N . GLY A 1 118 ? 23.240 7.536 -26.616 1.00 85.00 118 GLY A N 1
ATOM 949 C CA . GLY A 1 118 ? 21.955 7.684 -27.298 1.00 85.00 118 GLY A CA 1
ATOM 950 C C . GLY A 1 118 ? 20.769 7.581 -26.339 1.00 85.00 118 GLY A C 1
ATOM 951 O O . GLY A 1 118 ? 19.823 8.359 -26.453 1.00 85.00 118 GLY A O 1
ATOM 952 N N . LEU A 1 119 ? 20.836 6.677 -25.354 1.00 87.81 119 LEU A N 1
ATOM 953 C CA . LEU A 1 119 ? 19.819 6.594 -24.309 1.00 87.81 119 LEU A CA 1
ATOM 954 C C . LEU A 1 119 ? 19.796 7.871 -23.458 1.00 87.81 119 LEU A C 1
ATOM 956 O O . LEU A 1 119 ? 18.730 8.451 -23.272 1.00 87.81 119 LEU A O 1
ATOM 960 N N . MET A 1 120 ? 20.954 8.336 -22.985 1.00 89.12 120 MET A N 1
ATOM 961 C CA . MET A 1 120 ? 21.042 9.537 -22.147 1.00 89.12 120 MET A CA 1
ATOM 962 C C . MET A 1 120 ? 20.551 10.795 -22.871 1.00 89.12 120 MET A C 1
ATOM 964 O O . MET A 1 120 ? 19.895 11.631 -22.256 1.00 89.12 120 MET A O 1
ATOM 968 N N . MET A 1 121 ? 20.792 10.910 -24.180 1.00 88.19 121 MET A N 1
ATOM 969 C CA . MET A 1 121 ? 20.272 12.017 -24.988 1.00 88.19 121 MET A CA 1
ATOM 970 C C . MET A 1 121 ? 18.739 12.039 -25.013 1.00 88.19 121 MET A C 1
ATOM 972 O O . MET A 1 121 ? 18.141 13.105 -24.917 1.00 88.19 121 MET A O 1
ATOM 976 N N . ILE A 1 122 ? 18.100 10.869 -25.107 1.00 87.75 122 ILE A N 1
ATOM 977 C CA . ILE A 1 122 ? 16.637 10.758 -25.057 1.00 87.75 122 ILE A CA 1
ATOM 978 C C . ILE A 1 122 ? 16.125 11.034 -23.639 1.00 87.75 122 ILE A C 1
ATOM 980 O O . ILE A 1 122 ? 15.124 11.721 -23.471 1.00 87.75 122 ILE A O 1
ATOM 984 N N . LEU A 1 123 ? 16.803 10.506 -22.617 1.00 89.62 123 LEU A N 1
ATOM 985 C CA . LEU A 1 123 ? 16.413 10.702 -21.220 1.00 89.62 123 LEU A CA 1
ATOM 986 C C . LEU A 1 123 ? 16.542 12.153 -20.761 1.00 89.62 123 LEU A C 1
ATOM 988 O O . LEU A 1 123 ? 15.795 12.556 -19.877 1.00 89.62 123 LEU A O 1
ATOM 992 N N . GLY A 1 124 ? 17.410 12.949 -21.392 1.00 88.44 124 GLY A N 1
ATOM 993 C CA . GLY A 1 124 ? 17.516 14.389 -21.145 1.00 88.44 124 GLY A CA 1
ATOM 994 C C . GLY A 1 124 ? 16.241 15.186 -21.455 1.00 88.44 124 GLY A C 1
ATOM 995 O O . GLY A 1 124 ? 16.134 16.336 -21.039 1.00 88.44 124 GLY A O 1
ATOM 996 N N . GLU A 1 125 ? 15.265 14.594 -22.152 1.00 89.06 125 GLU A N 1
ATOM 997 C CA . GLU A 1 125 ? 13.941 15.186 -22.399 1.00 89.06 125 GLU A CA 1
ATOM 998 C C . GLU A 1 125 ? 12.967 14.993 -21.216 1.00 89.06 125 GLU A C 1
ATOM 1000 O O . GLU A 1 125 ? 11.860 15.540 -21.237 1.00 89.06 125 GLU A O 1
ATOM 1005 N N . PHE A 1 126 ? 13.349 14.218 -20.194 1.00 92.19 126 PHE A N 1
ATOM 1006 C CA . PHE A 1 126 ? 12.488 13.842 -19.075 1.00 92.19 126 PHE A CA 1
ATOM 1007 C C . PHE A 1 126 ? 13.085 14.225 -17.721 1.00 92.19 126 PHE A C 1
ATOM 1009 O O . PHE A 1 126 ? 14.298 14.197 -17.528 1.00 92.19 126 PHE A O 1
ATOM 1016 N N . ASP A 1 127 ? 12.209 14.514 -16.759 1.00 91.44 127 ASP A N 1
ATOM 1017 C CA . ASP A 1 127 ? 12.594 14.717 -15.364 1.00 91.44 127 ASP A CA 1
ATOM 1018 C C . ASP A 1 127 ? 12.550 13.374 -14.619 1.00 91.44 127 ASP A C 1
ATOM 1020 O O . ASP A 1 127 ? 11.483 12.804 -14.387 1.00 91.44 127 ASP A O 1
ATOM 1024 N N . TYR A 1 128 ? 13.719 12.822 -14.296 1.00 92.69 128 TYR A N 1
ATOM 1025 C CA . TYR A 1 128 ? 13.852 11.573 -13.551 1.00 92.69 128 TYR A CA 1
ATOM 1026 C C . TYR A 1 128 ? 14.603 11.811 -12.237 1.00 92.69 128 TYR A C 1
ATOM 1028 O O . TYR A 1 128 ? 15.511 12.631 -12.138 1.00 92.69 128 TYR A O 1
ATOM 1036 N N . LYS A 1 129 ? 14.242 11.047 -11.206 1.00 93.12 129 LYS A N 1
ATOM 1037 C CA . LYS A 1 129 ? 14.825 11.138 -9.861 1.00 93.12 129 LYS A CA 1
ATOM 1038 C C . LYS A 1 129 ? 16.114 10.346 -9.716 1.00 93.12 129 LYS A C 1
ATOM 1040 O O . LYS A 1 129 ? 17.003 10.762 -8.981 1.00 93.12 129 LYS A O 1
ATOM 1045 N N . ASN A 1 130 ? 16.177 9.170 -10.333 1.00 92.88 130 ASN A N 1
ATOM 1046 C CA . ASN A 1 130 ? 17.325 8.284 -10.205 1.00 92.88 130 ASN A CA 1
ATOM 1047 C C . ASN A 1 130 ? 17.481 7.399 -11.441 1.00 92.88 130 ASN A C 1
ATOM 1049 O O . ASN A 1 130 ? 16.484 7.025 -12.061 1.00 92.88 130 ASN A O 1
ATOM 1053 N N . ILE A 1 131 ? 18.723 7.033 -11.744 1.00 92.81 131 ILE A N 1
ATOM 1054 C CA . ILE A 1 131 ? 19.071 6.034 -12.751 1.00 92.81 131 ILE A CA 1
ATOM 1055 C C . ILE A 1 131 ? 20.003 5.019 -12.101 1.00 92.81 131 ILE A C 1
ATOM 1057 O O . ILE A 1 131 ? 20.990 5.392 -11.472 1.00 92.81 131 ILE A O 1
ATOM 1061 N N . ASP A 1 132 ? 19.692 3.747 -12.300 1.00 92.06 132 ASP A N 1
ATOM 1062 C CA . ASP A 1 132 ? 20.547 2.618 -11.959 1.00 92.06 132 ASP A CA 1
ATOM 1063 C C . ASP A 1 132 ? 20.678 1.699 -13.180 1.00 92.06 132 ASP A C 1
ATOM 1065 O O . ASP A 1 132 ? 19.778 1.646 -14.028 1.00 92.06 132 ASP A O 1
ATOM 1069 N N . HIS A 1 133 ? 21.795 0.990 -13.313 1.00 90.31 133 HIS A N 1
ATOM 1070 C CA . HIS A 1 133 ? 21.987 0.067 -14.426 1.00 90.31 133 HIS A CA 1
ATOM 1071 C C . HIS A 1 133 ? 22.843 -1.142 -14.049 1.00 90.31 133 HIS A C 1
ATOM 1073 O O . HIS A 1 133 ? 23.867 -1.039 -13.380 1.00 90.31 133 HIS A O 1
ATOM 1079 N N . GLU A 1 134 ? 22.445 -2.302 -14.566 1.00 87.94 134 GLU A N 1
ATOM 1080 C CA . GLU A 1 134 ? 23.180 -3.554 -14.440 1.00 87.94 134 GLU A CA 1
ATOM 1081 C C . GLU A 1 134 ? 23.291 -4.211 -15.823 1.00 87.94 134 GLU A C 1
ATOM 1083 O O . GLU A 1 134 ? 22.308 -4.643 -16.440 1.00 87.94 134 GLU A O 1
ATOM 1088 N N . GLY A 1 135 ? 24.515 -4.246 -16.356 1.00 87.94 135 GLY A N 1
ATOM 1089 C CA . GLY A 1 135 ? 24.779 -4.729 -17.710 1.00 87.94 135 GLY A CA 1
ATOM 1090 C C . GLY A 1 135 ? 24.009 -3.928 -18.766 1.00 87.94 135 GLY A C 1
ATOM 1091 O O . GLY A 1 135 ? 24.218 -2.729 -18.918 1.00 87.94 135 GLY A O 1
ATOM 1092 N N . LYS A 1 136 ? 23.124 -4.603 -19.512 1.00 90.19 136 LYS A N 1
ATOM 1093 C CA . LYS A 1 136 ? 22.277 -3.991 -20.557 1.00 90.19 136 LYS A CA 1
ATOM 1094 C C . LYS A 1 136 ? 20.882 -3.587 -20.070 1.00 90.19 136 LYS A C 1
ATOM 1096 O O . LYS A 1 136 ? 20.036 -3.228 -20.892 1.00 90.19 136 LYS A O 1
ATOM 1101 N N . THR A 1 137 ? 20.619 -3.694 -18.769 1.00 91.69 137 THR A N 1
ATOM 1102 C CA . THR A 1 137 ? 19.330 -3.337 -18.170 1.00 91.69 137 THR A CA 1
ATOM 1103 C C . THR A 1 137 ? 19.473 -2.063 -17.357 1.00 91.69 137 THR A C 1
ATOM 1105 O O . THR A 1 137 ? 20.366 -1.952 -16.526 1.00 91.69 137 THR A O 1
ATOM 1108 N N . TRP A 1 138 ? 18.568 -1.122 -17.589 1.00 94.00 138 TRP A N 1
ATOM 1109 C CA . TRP A 1 138 ? 18.507 0.169 -16.918 1.00 94.00 138 TRP A CA 1
ATOM 1110 C C . TRP A 1 138 ? 17.204 0.277 -16.142 1.00 94.00 138 TRP A C 1
ATOM 1112 O O . TRP A 1 138 ? 16.150 -0.110 -16.653 1.00 94.00 138 TRP A O 1
ATOM 1122 N N . LEU A 1 139 ? 17.276 0.821 -14.933 1.00 94.56 139 LEU A N 1
ATOM 1123 C CA . LEU A 1 139 ? 16.139 1.176 -14.097 1.00 94.56 139 LEU A CA 1
ATOM 1124 C C . LEU A 1 139 ? 16.129 2.688 -13.897 1.00 94.56 139 LEU A C 1
ATOM 1126 O O . LEU A 1 139 ? 17.111 3.275 -13.451 1.00 94.56 139 LEU A O 1
ATOM 1130 N N . ILE A 1 140 ? 15.011 3.319 -14.228 1.00 94.94 140 ILE A N 1
ATOM 1131 C CA . ILE A 1 140 ? 14.853 4.771 -14.177 1.00 94.94 140 ILE A CA 1
ATOM 1132 C C . ILE A 1 140 ? 13.653 5.088 -13.306 1.00 94.94 140 ILE A C 1
ATOM 1134 O O . ILE A 1 140 ? 12.536 4.677 -13.618 1.00 94.94 140 ILE A O 1
ATOM 1138 N N . SER A 1 141 ? 13.881 5.823 -12.226 1.00 94.50 141 SER A N 1
ATOM 1139 C CA . SER A 1 141 ? 12.841 6.224 -11.283 1.00 94.50 141 SER A CA 1
ATOM 1140 C C . SER A 1 141 ? 12.381 7.646 -11.578 1.00 94.50 141 SER A C 1
ATOM 1142 O O . SER A 1 141 ? 13.200 8.559 -11.627 1.00 94.50 141 SER A O 1
ATOM 1144 N N . PHE A 1 142 ? 11.076 7.854 -11.699 1.00 94.94 142 PHE A N 1
ATOM 1145 C CA . PHE A 1 142 ? 10.436 9.140 -11.984 1.00 94.94 142 PHE A CA 1
ATOM 1146 C C . PHE A 1 142 ? 9.722 9.719 -10.762 1.00 94.94 142 PHE A C 1
ATOM 1148 O O . PHE A 1 142 ? 9.588 9.082 -9.709 1.00 94.94 142 PHE A O 1
ATOM 1155 N N . GLY A 1 143 ? 9.256 10.962 -10.897 1.00 90.31 143 GLY A N 1
ATOM 1156 C CA . GLY A 1 143 ? 8.472 11.634 -9.871 1.00 90.31 143 GLY A CA 1
ATOM 1157 C C . GLY A 1 143 ? 7.083 11.040 -9.688 1.00 90.31 143 GLY A C 1
ATOM 1158 O O . GLY A 1 143 ? 6.641 10.873 -8.548 1.00 90.31 143 GLY A O 1
ATOM 1159 N N . ASN A 1 144 ? 6.433 10.714 -10.801 1.00 91.81 144 ASN A N 1
ATOM 1160 C CA . ASN A 1 144 ? 5.055 10.250 -10.859 1.00 91.81 144 ASN A CA 1
ATOM 1161 C C . ASN A 1 144 ? 4.847 9.229 -11.993 1.00 91.81 144 ASN A C 1
ATOM 1163 O O . ASN A 1 144 ? 5.707 9.000 -12.847 1.00 91.81 144 ASN A O 1
ATOM 1167 N N . GLU A 1 145 ? 3.688 8.576 -11.969 1.00 93.50 145 GLU A N 1
ATOM 1168 C CA . GLU A 1 145 ? 3.339 7.541 -12.942 1.00 93.50 145 GLU A CA 1
ATOM 1169 C C . GLU A 1 145 ? 3.101 8.098 -14.353 1.00 93.50 145 GLU A C 1
ATOM 1171 O O . GLU A 1 145 ? 3.448 7.445 -15.335 1.00 93.50 145 GLU A O 1
ATOM 1176 N N . GLU A 1 146 ? 2.565 9.312 -14.472 1.00 93.00 146 GLU A N 1
ATOM 1177 C CA . GLU A 1 146 ? 2.276 9.939 -15.765 1.00 93.00 146 GLU A CA 1
ATOM 1178 C C . GLU A 1 146 ? 3.558 10.161 -16.582 1.00 93.00 146 GLU A C 1
ATOM 1180 O O . GLU A 1 146 ? 3.644 9.739 -17.739 1.00 93.00 146 GLU A O 1
ATOM 1185 N N . GLU A 1 147 ? 4.592 10.728 -15.959 1.00 92.75 147 GLU A N 1
ATOM 1186 C CA . GLU A 1 147 ? 5.925 10.890 -16.548 1.00 92.75 147 GLU A CA 1
ATOM 1187 C C . GLU A 1 147 ? 6.553 9.550 -16.920 1.00 92.75 147 GLU A C 1
ATOM 1189 O O . GLU A 1 147 ? 7.107 9.411 -18.011 1.00 92.75 147 GLU A O 1
ATOM 1194 N N . THR A 1 148 ? 6.413 8.546 -16.051 1.00 95.12 148 THR A N 1
ATOM 1195 C CA . THR A 1 148 ? 6.956 7.201 -16.290 1.00 95.12 148 THR A CA 1
ATOM 1196 C C . THR A 1 148 ? 6.340 6.575 -17.535 1.00 95.12 148 THR A C 1
ATOM 1198 O O . THR A 1 148 ? 7.049 6.032 -18.385 1.00 95.12 148 THR A O 1
ATOM 1201 N N . ILE A 1 149 ? 5.013 6.660 -17.669 1.00 93.94 149 ILE A N 1
ATOM 1202 C CA . ILE A 1 149 ? 4.284 6.132 -18.825 1.00 93.94 149 ILE A CA 1
ATOM 1203 C C . ILE A 1 149 ? 4.664 6.912 -20.083 1.00 93.94 149 ILE A C 1
ATOM 1205 O O . ILE A 1 149 ? 4.942 6.296 -21.114 1.00 93.94 149 ILE A O 1
ATOM 1209 N N . LYS A 1 150 ? 4.722 8.245 -20.004 1.00 94.19 150 LYS A N 1
ATOM 1210 C CA . LYS A 1 150 ? 5.122 9.099 -21.127 1.00 94.19 150 LYS A CA 1
ATOM 1211 C C . LYS A 1 150 ? 6.520 8.730 -21.629 1.00 94.19 150 LYS A C 1
ATOM 1213 O O . LYS A 1 150 ? 6.685 8.470 -22.819 1.00 94.19 150 LYS A O 1
ATOM 1218 N N . ALA A 1 151 ? 7.493 8.617 -20.726 1.00 94.50 151 ALA A N 1
ATOM 1219 C CA . ALA A 1 151 ? 8.850 8.195 -21.060 1.00 94.50 151 ALA A CA 1
ATOM 1220 C C . ALA A 1 151 ? 8.872 6.791 -21.677 1.00 94.50 151 ALA A C 1
ATOM 1222 O O . ALA A 1 151 ? 9.506 6.572 -22.712 1.00 94.50 151 ALA A O 1
ATOM 1223 N N . ALA A 1 152 ? 8.127 5.844 -21.098 1.00 94.69 152 ALA A N 1
ATOM 1224 C CA . ALA A 1 152 ? 8.045 4.475 -21.599 1.00 94.69 152 ALA A CA 1
ATOM 1225 C C . ALA A 1 152 ? 7.529 4.400 -23.043 1.00 94.69 152 ALA A C 1
ATOM 1227 O O . ALA A 1 152 ? 8.037 3.588 -23.824 1.00 94.69 152 ALA A O 1
ATOM 1228 N N . LEU A 1 153 ? 6.536 5.229 -23.386 1.00 94.31 153 LEU A N 1
ATOM 1229 C CA . LEU A 1 153 ? 5.965 5.322 -24.729 1.00 94.31 153 LEU A CA 1
ATOM 1230 C C . LEU A 1 153 ? 6.961 5.934 -25.718 1.00 94.31 153 LEU A C 1
ATOM 1232 O O . LEU A 1 153 ? 7.254 5.303 -26.731 1.00 94.31 153 LEU A O 1
ATOM 1236 N N . THR A 1 154 ? 7.560 7.085 -25.396 1.00 93.25 154 THR A N 1
ATOM 1237 C CA . THR A 1 154 ? 8.541 7.748 -26.275 1.00 93.25 154 THR A CA 1
ATOM 1238 C C . THR A 1 154 ? 9.756 6.864 -26.556 1.00 93.25 154 THR A C 1
ATOM 1240 O O . THR A 1 154 ? 10.225 6.763 -27.688 1.00 93.25 154 THR A O 1
ATOM 1243 N N . LEU A 1 155 ? 10.272 6.171 -25.540 1.00 92.00 155 LEU A N 1
ATOM 1244 C CA . LEU A 1 155 ? 11.407 5.261 -25.706 1.00 92.00 155 LEU A CA 1
ATOM 1245 C C . LEU A 1 155 ? 11.037 4.037 -26.558 1.00 92.00 155 LEU A C 1
ATOM 1247 O O . LEU A 1 155 ? 11.853 3.568 -27.352 1.00 92.00 155 LEU A O 1
ATOM 1251 N N . ARG A 1 156 ? 9.794 3.551 -26.450 1.00 92.69 156 ARG A N 1
ATOM 1252 C CA . ARG A 1 156 ? 9.284 2.455 -27.285 1.00 92.69 156 ARG A CA 1
ATOM 1253 C C . ARG A 1 156 ? 9.135 2.868 -28.747 1.00 92.69 156 ARG A C 1
ATOM 1255 O O . ARG A 1 156 ? 9.470 2.078 -29.624 1.00 92.69 156 ARG A O 1
ATOM 1262 N N . GLU A 1 157 ? 8.686 4.092 -29.015 1.00 93.25 157 GLU A N 1
ATOM 1263 C CA . GLU A 1 157 ? 8.638 4.662 -30.371 1.00 93.25 157 GLU A CA 1
ATOM 1264 C C . GLU A 1 157 ? 10.034 4.758 -30.997 1.00 93.25 157 GLU A C 1
ATOM 1266 O O . GLU A 1 157 ? 10.201 4.507 -32.188 1.00 93.25 157 GLU A O 1
ATOM 1271 N N . LYS A 1 158 ? 11.057 5.028 -30.177 1.00 88.94 158 LYS A N 1
ATOM 1272 C CA . LYS A 1 158 ? 12.473 5.009 -30.577 1.00 88.94 158 LYS A CA 1
ATOM 1273 C C . LYS A 1 158 ? 13.065 3.587 -30.669 1.00 88.94 158 LYS A C 1
ATOM 1275 O O . LYS A 1 158 ? 14.264 3.437 -30.885 1.00 88.94 158 LYS A O 1
ATOM 1280 N N . GLY A 1 159 ? 12.243 2.541 -30.535 1.00 89.50 159 GLY A N 1
ATOM 1281 C CA . GLY A 1 159 ? 12.623 1.137 -30.734 1.00 89.50 159 GLY A CA 1
ATOM 1282 C C . GLY A 1 159 ? 13.224 0.437 -29.512 1.00 89.50 159 GLY A C 1
ATOM 1283 O O . GLY A 1 159 ? 13.669 -0.706 -29.627 1.00 89.50 159 GLY A O 1
ATOM 1284 N N . LEU A 1 160 ? 13.238 1.079 -28.340 1.00 91.00 160 LEU A N 1
ATOM 1285 C CA . LEU A 1 160 ? 13.794 0.490 -27.121 1.00 91.00 160 LEU A CA 1
ATOM 1286 C C . LEU A 1 160 ? 12.794 -0.447 -26.435 1.00 91.00 160 LEU A C 1
ATOM 1288 O O . LEU A 1 160 ? 11.582 -0.215 -26.408 1.00 91.00 160 LEU A O 1
ATOM 1292 N N . LYS A 1 161 ? 13.317 -1.512 -25.822 1.00 92.62 161 LYS A N 1
ATOM 1293 C CA . LYS A 1 161 ? 12.511 -2.479 -25.070 1.00 92.62 161 LYS A CA 1
ATOM 1294 C C . LYS A 1 161 ? 12.232 -1.949 -23.669 1.00 92.62 161 LYS A C 1
ATOM 1296 O O . LYS A 1 161 ? 13.065 -2.087 -22.775 1.00 92.62 161 LYS A O 1
ATOM 1301 N N . THR A 1 162 ? 11.048 -1.371 -23.487 1.00 94.06 162 THR A N 1
ATOM 1302 C CA . THR A 1 162 ? 10.630 -0.749 -22.226 1.00 94.06 162 THR A CA 1
ATOM 1303 C C . THR A 1 162 ? 9.533 -1.526 -21.502 1.00 94.06 162 THR A C 1
ATOM 1305 O O . THR A 1 162 ? 8.558 -1.983 -22.109 1.00 94.06 162 THR A O 1
ATOM 1308 N N . ALA A 1 163 ? 9.660 -1.630 -20.180 1.00 93.25 163 ALA A N 1
ATOM 1309 C CA . ALA A 1 163 ? 8.646 -2.177 -19.288 1.00 93.25 163 ALA A CA 1
ATOM 1310 C C . ALA A 1 163 ? 8.498 -1.281 -18.056 1.00 93.25 163 ALA A C 1
ATOM 1312 O O . ALA A 1 163 ? 9.480 -0.958 -17.401 1.00 93.25 163 ALA A O 1
ATOM 1313 N N . VAL A 1 164 ? 7.270 -0.894 -17.721 1.00 92.25 164 VAL A N 1
ATOM 1314 C CA . VAL A 1 164 ? 6.995 -0.161 -16.482 1.00 92.25 164 VAL A CA 1
ATOM 1315 C C . VAL A 1 164 ? 6.901 -1.173 -15.340 1.00 92.25 164 VAL A C 1
ATOM 1317 O O . VAL A 1 164 ? 6.141 -2.140 -15.435 1.00 92.25 164 VAL A O 1
ATOM 1320 N N . GLN A 1 165 ? 7.680 -0.976 -14.280 1.00 88.12 165 GLN A N 1
ATOM 1321 C CA . GLN A 1 165 ? 7.692 -1.870 -13.131 1.00 88.12 165 GLN A CA 1
ATOM 1322 C C . GLN A 1 165 ? 6.385 -1.731 -12.348 1.00 88.12 165 GLN A C 1
ATOM 1324 O O . GLN A 1 165 ? 6.020 -0.651 -11.889 1.00 88.12 165 GLN A O 1
ATOM 1329 N N . SER A 1 166 ? 5.695 -2.852 -12.172 1.00 83.94 166 SER A N 1
ATOM 1330 C CA . SER A 1 166 ? 4.605 -2.986 -11.213 1.00 83.94 166 SER A CA 1
ATOM 1331 C C . SER A 1 166 ? 5.106 -3.760 -10.002 1.00 83.94 166 SER A C 1
ATOM 1333 O O . SER A 1 166 ? 5.657 -4.852 -10.159 1.00 83.94 166 SER A O 1
ATOM 1335 N N . THR A 1 167 ? 4.870 -3.235 -8.807 1.00 82.38 167 THR A N 1
ATOM 1336 C CA . THR A 1 167 ? 5.169 -3.934 -7.554 1.00 82.38 167 THR A CA 1
ATOM 1337 C C . THR A 1 167 ? 3.866 -4.421 -6.942 1.00 82.38 167 THR A C 1
ATOM 1339 O O . THR A 1 167 ? 2.853 -3.725 -6.986 1.00 82.38 167 THR A O 1
ATOM 1342 N N . ASN A 1 168 ? 3.877 -5.624 -6.367 1.00 87.81 168 ASN A N 1
ATOM 1343 C CA . ASN A 1 168 ? 2.761 -6.082 -5.550 1.00 87.81 168 ASN A CA 1
ATOM 1344 C C . ASN A 1 168 ? 2.557 -5.095 -4.382 1.00 87.81 168 ASN A C 1
ATOM 1346 O O . ASN A 1 168 ? 3.507 -4.793 -3.660 1.00 87.81 168 ASN A O 1
ATOM 1350 N N . THR A 1 169 ? 1.329 -4.604 -4.196 1.00 90.88 169 THR A N 1
ATOM 1351 C CA . THR A 1 169 ? 1.001 -3.587 -3.184 1.00 90.88 169 THR A CA 1
ATOM 1352 C C . THR A 1 169 ? 1.456 -3.988 -1.782 1.00 90.88 169 THR A C 1
ATOM 1354 O O . THR A 1 169 ? 2.037 -3.171 -1.074 1.00 90.88 169 THR A O 1
ATOM 1357 N N . TYR A 1 170 ? 1.264 -5.249 -1.389 1.00 88.44 170 TYR A N 1
ATOM 1358 C CA . TYR A 1 170 ? 1.681 -5.728 -0.073 1.00 88.44 170 TYR A CA 1
ATOM 1359 C C . TYR A 1 170 ? 3.206 -5.705 0.085 1.00 88.44 170 TYR A C 1
ATOM 1361 O O . TYR A 1 170 ? 3.715 -5.213 1.088 1.00 88.44 170 TYR A O 1
ATOM 1369 N N . VAL A 1 171 ? 3.949 -6.151 -0.933 1.00 87.94 171 VAL A N 1
ATOM 1370 C CA . VAL A 1 171 ? 5.425 -6.107 -0.934 1.00 87.94 171 VAL A CA 1
ATOM 1371 C C . VAL A 1 171 ? 5.941 -4.669 -0.850 1.00 87.94 171 VAL A C 1
ATOM 1373 O O . VAL A 1 171 ? 6.895 -4.394 -0.119 1.00 87.94 171 VAL A O 1
ATOM 1376 N N . HIS A 1 172 ? 5.299 -3.740 -1.560 1.00 89.81 172 HIS A N 1
ATOM 1377 C CA . HIS A 1 172 ? 5.625 -2.315 -1.489 1.00 89.81 172 HIS A CA 1
ATOM 1378 C C . HIS A 1 172 ? 5.425 -1.762 -0.074 1.00 89.81 172 HIS A C 1
ATOM 1380 O O . HIS A 1 172 ? 6.347 -1.176 0.495 1.00 89.81 172 HIS A O 1
ATOM 1386 N N . LEU A 1 173 ? 4.255 -2.006 0.522 1.00 88.62 173 LEU A N 1
ATOM 1387 C CA . LEU A 1 173 ? 3.943 -1.563 1.882 1.00 88.62 173 LEU A CA 1
ATOM 1388 C C . LEU A 1 173 ? 4.892 -2.179 2.918 1.00 88.62 173 LEU A C 1
ATOM 1390 O O . LEU A 1 173 ? 5.383 -1.463 3.787 1.00 88.62 173 LEU A O 1
ATOM 1394 N N . LEU A 1 174 ? 5.223 -3.469 2.798 1.00 86.56 174 LEU A N 1
ATOM 1395 C CA . LEU A 1 174 ? 6.212 -4.124 3.661 1.00 86.56 174 LEU A CA 1
ATOM 1396 C C . LEU A 1 174 ? 7.602 -3.502 3.525 1.00 86.56 174 LEU A C 1
ATOM 1398 O O . LEU A 1 174 ? 8.287 -3.314 4.526 1.00 86.56 174 LEU A O 1
ATOM 1402 N N . THR A 1 175 ? 8.016 -3.151 2.307 1.00 86.12 175 THR A N 1
ATOM 1403 C CA . THR A 1 175 ? 9.305 -2.483 2.075 1.00 86.12 175 THR A CA 1
ATOM 1404 C C . THR A 1 175 ? 9.340 -1.123 2.770 1.00 86.12 175 THR A C 1
ATOM 1406 O O . THR A 1 175 ? 10.305 -0.806 3.464 1.00 86.12 175 THR A O 1
ATOM 1409 N N . LYS A 1 176 ? 8.263 -0.337 2.653 1.00 87.69 176 LYS A N 1
ATOM 1410 C CA . LYS A 1 176 ? 8.121 0.958 3.338 1.00 87.69 176 LYS A CA 1
ATOM 1411 C C . LYS A 1 176 ? 8.127 0.805 4.859 1.00 87.69 176 LYS A C 1
ATOM 1413 O O . LYS A 1 176 ? 8.886 1.498 5.533 1.00 87.69 176 LYS A O 1
ATOM 1418 N N . ALA A 1 177 ? 7.362 -0.150 5.384 1.00 82.75 177 ALA A N 1
ATOM 1419 C CA . ALA A 1 177 ? 7.326 -0.466 6.808 1.00 82.75 177 ALA A CA 1
ATOM 1420 C C . ALA A 1 177 ? 8.705 -0.899 7.337 1.00 82.75 177 ALA A C 1
ATOM 1422 O O . ALA A 1 177 ? 9.123 -0.451 8.402 1.00 82.75 177 ALA A O 1
ATOM 1423 N N . ASN A 1 178 ? 9.440 -1.720 6.582 1.00 80.75 178 ASN A N 1
ATOM 1424 C CA . ASN A 1 178 ? 10.783 -2.161 6.952 1.00 80.75 178 ASN A CA 1
ATOM 1425 C C . ASN A 1 178 ? 11.792 -1.007 6.950 1.00 80.75 178 ASN A C 1
ATOM 1427 O O . ASN A 1 178 ? 12.585 -0.891 7.878 1.00 80.75 178 ASN A O 1
ATOM 1431 N N . ASN A 1 179 ? 11.739 -0.119 5.954 1.00 82.38 179 ASN A N 1
ATOM 1432 C CA . ASN A 1 179 ? 12.594 1.069 5.916 1.00 82.38 179 ASN A CA 1
ATOM 1433 C C . ASN A 1 179 ? 12.340 1.974 7.125 1.00 82.38 179 ASN A C 1
ATOM 1435 O O . ASN A 1 179 ? 13.289 2.371 7.792 1.00 82.38 179 ASN A O 1
ATOM 1439 N N . PHE A 1 180 ? 11.070 2.202 7.470 1.00 78.12 180 PHE A N 1
ATOM 1440 C CA . PHE A 1 180 ? 10.698 2.948 8.670 1.00 78.12 180 PHE A CA 1
ATOM 1441 C C . PHE A 1 180 ? 11.226 2.288 9.954 1.00 78.12 180 PHE A C 1
ATOM 1443 O O . PHE A 1 180 ? 11.751 2.968 10.834 1.00 78.12 180 PHE A O 1
ATOM 1450 N N . ILE A 1 181 ? 11.140 0.955 10.068 1.00 72.44 181 ILE A N 1
ATOM 1451 C CA . ILE A 1 181 ? 11.739 0.233 11.199 1.00 72.44 181 ILE A CA 1
ATOM 1452 C C . ILE A 1 181 ? 13.250 0.418 11.230 1.00 72.44 181 ILE A C 1
ATOM 1454 O O . ILE A 1 181 ? 13.780 0.647 12.309 1.00 72.44 181 ILE A O 1
ATOM 1458 N N . ASN A 1 182 ? 13.944 0.318 10.097 1.00 75.88 182 ASN A N 1
ATOM 1459 C CA . ASN A 1 182 ? 15.399 0.460 10.051 1.00 75.88 182 ASN A CA 1
ATOM 1460 C C . ASN A 1 182 ? 15.835 1.868 10.475 1.00 75.88 182 ASN A C 1
ATOM 1462 O O . ASN A 1 182 ? 16.739 2.004 11.296 1.00 75.88 182 ASN A O 1
ATOM 1466 N N . GLU A 1 183 ? 15.129 2.902 10.012 1.00 76.12 183 GLU A N 1
ATOM 1467 C CA . GLU A 1 183 ? 15.346 4.287 10.444 1.00 76.12 183 GLU A CA 1
ATOM 1468 C C . GLU A 1 183 ? 15.174 4.443 11.963 1.00 76.12 183 GLU A C 1
ATOM 1470 O O . GLU A 1 183 ? 15.987 5.092 12.624 1.00 76.12 183 GLU A O 1
ATOM 1475 N N . ILE A 1 184 ? 14.152 3.804 12.542 1.00 70.38 184 ILE A N 1
ATOM 1476 C CA . ILE A 1 184 ? 13.935 3.795 13.994 1.00 70.38 184 ILE A CA 1
ATOM 1477 C C . ILE A 1 184 ? 14.994 2.964 14.721 1.00 70.38 184 ILE A C 1
ATOM 1479 O O . ILE A 1 184 ? 15.478 3.376 15.775 1.00 70.38 184 ILE A O 1
ATOM 1483 N N . ALA A 1 185 ? 15.355 1.799 14.191 1.00 66.19 185 ALA A N 1
ATOM 1484 C CA . ALA A 1 185 ? 16.335 0.890 14.774 1.00 66.19 185 ALA A CA 1
ATOM 1485 C C . ALA A 1 185 ? 17.717 1.540 14.853 1.00 66.19 185 ALA A C 1
ATOM 1487 O O . ALA A 1 185 ? 18.505 1.211 15.742 1.00 66.19 185 ALA A O 1
ATOM 1488 N N . ASP A 1 186 ? 17.997 2.495 13.968 1.00 69.62 186 ASP A N 1
ATOM 1489 C CA . ASP A 1 186 ? 19.221 3.273 14.006 1.00 69.62 186 ASP A CA 1
ATOM 1490 C C . ASP A 1 186 ? 19.258 4.351 15.088 1.00 69.62 186 ASP A C 1
ATOM 1492 O O . ASP A 1 186 ? 20.357 4.788 15.462 1.00 69.62 186 ASP A O 1
ATOM 1496 N N . LEU A 1 187 ? 18.107 4.709 15.666 1.00 68.56 187 LEU A N 1
ATOM 1497 C CA . LEU A 1 187 ? 18.033 5.669 16.759 1.00 68.56 187 LEU A CA 1
ATOM 1498 C C . LEU A 1 187 ? 18.761 5.125 18.003 1.00 68.56 187 LEU A C 1
ATOM 1500 O O . LEU A 1 187 ? 18.512 3.988 18.423 1.00 68.56 187 LEU A O 1
ATOM 1504 N N . PRO A 1 188 ? 19.604 5.943 18.666 1.00 58.47 188 PRO A N 1
ATOM 1505 C CA . PRO A 1 188 ? 20.346 5.539 19.864 1.00 58.47 188 PRO A CA 1
ATOM 1506 C C . PRO A 1 188 ? 19.462 4.922 20.956 1.00 58.47 188 PRO A C 1
ATOM 1508 O O . PRO A 1 188 ? 19.866 3.977 21.629 1.00 58.47 188 PRO A O 1
ATOM 1511 N N . TYR A 1 189 ? 18.229 5.416 21.093 1.00 61.03 189 TYR A N 1
ATOM 1512 C CA . TYR A 1 189 ? 17.252 4.895 22.045 1.00 61.03 189 TYR A CA 1
ATOM 1513 C C . TYR A 1 189 ? 16.760 3.485 21.699 1.00 61.03 189 TYR A C 1
ATOM 1515 O O . TYR A 1 189 ? 16.660 2.643 22.587 1.00 61.03 189 TYR A O 1
ATOM 1523 N N . PHE A 1 190 ? 16.482 3.196 20.426 1.00 58.44 190 PHE A N 1
ATOM 1524 C CA . PHE A 1 190 ? 16.027 1.867 20.014 1.00 58.44 190 PHE A CA 1
ATOM 1525 C C . PHE A 1 190 ? 17.166 0.849 20.089 1.00 58.44 190 PHE A C 1
ATOM 1527 O O . PHE A 1 190 ? 16.947 -0.293 20.481 1.00 58.44 190 PHE A O 1
ATOM 1534 N N . LYS A 1 191 ? 18.406 1.286 19.831 1.00 59.81 191 LYS A N 1
ATOM 1535 C CA . LYS A 1 191 ? 19.619 0.512 20.132 1.00 59.81 191 LYS A CA 1
ATOM 1536 C C . LYS A 1 191 ? 19.732 0.215 21.624 1.00 59.81 191 LYS A C 1
ATOM 1538 O O . LYS A 1 191 ? 20.017 -0.923 21.964 1.00 59.81 191 LYS A O 1
ATOM 1543 N N . LEU A 1 192 ? 19.443 1.177 22.502 1.00 55.69 192 LEU A N 1
ATOM 1544 C CA . LEU A 1 192 ? 19.445 0.982 23.957 1.00 55.69 192 LEU A CA 1
ATOM 1545 C C . LEU A 1 192 ? 18.315 0.049 24.431 1.00 55.69 192 LEU A C 1
ATOM 1547 O O . LEU A 1 192 ? 18.553 -0.815 25.271 1.00 55.69 192 LEU A O 1
ATOM 1551 N N . LEU A 1 193 ? 17.105 0.181 23.877 1.00 55.69 193 LEU A N 1
ATOM 1552 C CA . LEU A 1 193 ? 15.971 -0.719 24.124 1.00 55.69 193 LEU A CA 1
ATOM 1553 C C . LEU A 1 193 ? 16.264 -2.141 23.638 1.00 55.69 193 LEU A C 1
ATOM 1555 O O . LEU A 1 193 ? 16.089 -3.096 24.381 1.00 55.69 193 LEU A O 1
ATOM 1559 N N . ASN A 1 194 ? 16.773 -2.305 22.418 1.00 54.75 194 ASN A N 1
ATOM 1560 C CA . ASN A 1 194 ? 17.174 -3.616 21.913 1.00 54.75 194 ASN A CA 1
ATOM 1561 C C . ASN A 1 194 ? 18.356 -4.174 22.704 1.00 54.75 194 ASN A C 1
ATOM 1563 O O . ASN A 1 194 ? 18.373 -5.359 23.002 1.00 54.75 194 ASN A O 1
ATOM 1567 N N . GLN A 1 195 ? 19.318 -3.345 23.109 1.00 53.97 195 GLN A N 1
ATOM 1568 C CA . GLN A 1 195 ? 20.394 -3.761 24.004 1.00 53.97 195 GLN A CA 1
ATOM 1569 C C . GLN A 1 195 ? 19.868 -4.146 25.381 1.00 53.97 195 GLN A C 1
ATOM 1571 O O . GLN A 1 195 ? 20.436 -5.050 25.954 1.00 53.97 195 GLN A O 1
ATOM 1576 N N . THR A 1 196 ? 18.803 -3.543 25.909 1.00 50.75 196 THR A N 1
ATOM 1577 C CA . THR A 1 196 ? 18.202 -3.927 27.201 1.00 50.75 196 THR A CA 1
ATOM 1578 C C . THR A 1 196 ? 17.320 -5.156 27.112 1.00 50.75 196 THR A C 1
ATOM 1580 O O . THR A 1 196 ? 17.385 -6.005 27.994 1.00 50.75 196 THR A O 1
ATOM 1583 N N . VAL A 1 197 ? 16.537 -5.289 26.042 1.00 51.19 197 VAL A N 1
ATOM 1584 C CA . VAL A 1 197 ? 15.745 -6.488 25.750 1.00 51.19 197 VAL A CA 1
ATOM 1585 C C . VAL A 1 197 ? 16.675 -7.676 25.486 1.00 51.19 197 VAL A C 1
ATOM 1587 O O . VAL A 1 197 ? 16.478 -8.743 26.059 1.00 51.19 197 VAL A O 1
ATOM 1590 N N . ASN A 1 198 ? 17.752 -7.480 24.718 1.00 47.66 198 ASN A N 1
ATOM 1591 C CA . ASN A 1 198 ? 18.787 -8.497 24.502 1.00 47.66 198 ASN A CA 1
ATOM 1592 C C . ASN A 1 198 ? 19.705 -8.670 25.730 1.00 47.66 198 ASN A C 1
ATOM 1594 O O . ASN A 1 198 ? 20.204 -9.766 25.964 1.00 47.66 198 ASN A O 1
ATOM 1598 N N . ALA A 1 199 ? 19.886 -7.631 26.557 1.00 44.88 199 ALA A N 1
ATOM 1599 C CA . ALA A 1 199 ? 20.540 -7.683 27.870 1.00 44.88 199 ALA A CA 1
ATOM 1600 C C . ALA A 1 199 ? 19.556 -7.941 29.020 1.00 44.88 199 ALA A C 1
ATOM 1602 O O . ALA A 1 199 ? 19.870 -7.657 30.180 1.00 44.88 199 ALA A O 1
ATOM 1603 N N . PHE A 1 200 ? 18.483 -8.692 28.753 1.00 43.41 200 PHE A N 1
ATOM 1604 C CA . PHE A 1 200 ? 17.968 -9.659 29.730 1.00 43.41 200 PHE A CA 1
ATOM 1605 C C . PHE A 1 200 ? 19.007 -10.753 30.084 1.00 43.41 200 PHE A C 1
ATOM 1607 O O . PHE A 1 200 ? 18.681 -11.753 30.714 1.00 43.41 200 PHE A O 1
ATOM 1614 N N . SER A 1 201 ? 20.283 -10.521 29.756 1.00 46.28 201 SER A N 1
ATOM 1615 C CA . SER A 1 201 ? 21.476 -11.031 30.421 1.00 46.28 201 SER A CA 1
ATOM 1616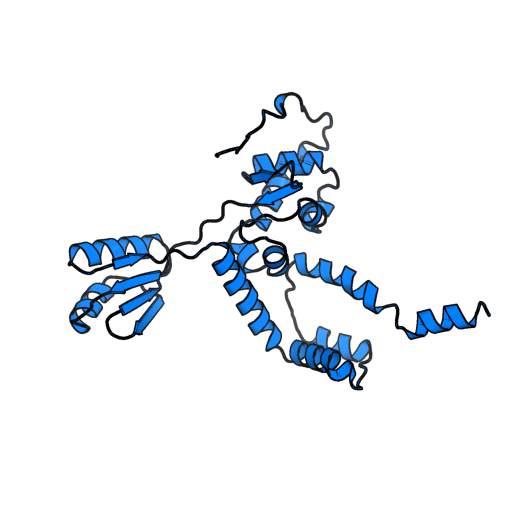 C C . SER A 1 201 ? 22.109 -10.093 31.485 1.00 46.28 201 SER A C 1
ATOM 1618 O O . SER A 1 201 ? 23.236 -10.374 31.885 1.00 46.28 201 SER A O 1
ATOM 1620 N N . GLY A 1 202 ? 21.466 -9.012 31.979 1.00 44.41 202 GLY A N 1
ATOM 1621 C CA . GLY A 1 202 ? 21.843 -8.420 33.285 1.00 44.41 202 GLY A CA 1
ATOM 1622 C C . GLY A 1 202 ? 21.861 -6.897 33.536 1.00 44.41 202 GLY A C 1
ATOM 1623 O O . GLY A 1 202 ? 22.500 -6.505 34.513 1.00 44.41 202 GLY A O 1
ATOM 1624 N N . ARG A 1 203 ? 21.200 -6.011 32.768 1.00 49.66 203 ARG A N 1
ATOM 1625 C CA . ARG A 1 203 ? 21.053 -4.588 33.187 1.00 49.66 203 ARG A CA 1
ATOM 1626 C C . ARG A 1 203 ? 19.606 -4.094 33.182 1.00 49.66 203 ARG A C 1
ATOM 1628 O O . ARG A 1 203 ? 18.929 -4.141 32.163 1.00 49.66 203 ARG A O 1
ATOM 1635 N N . THR A 1 204 ? 19.169 -3.555 34.319 1.00 46.16 204 THR A N 1
ATOM 1636 C CA . THR A 1 204 ? 17.871 -2.890 34.510 1.00 46.16 204 THR A CA 1
ATOM 1637 C C . THR A 1 204 ? 18.041 -1.374 34.520 1.00 46.16 204 THR A C 1
ATOM 1639 O O . THR A 1 204 ? 18.930 -0.876 35.206 1.00 46.16 204 THR A O 1
ATOM 1642 N N . TYR A 1 205 ? 17.165 -0.655 33.820 1.00 49.53 205 TYR A N 1
ATOM 1643 C CA . TYR A 1 205 ? 17.098 0.809 33.828 1.00 49.53 205 TYR A CA 1
ATOM 1644 C C . TYR A 1 205 ? 15.931 1.269 34.702 1.00 49.53 205 TYR A C 1
ATOM 1646 O O . TYR A 1 205 ? 14.905 0.589 34.803 1.00 49.53 205 TYR A O 1
ATOM 1654 N N . THR A 1 206 ? 16.082 2.424 35.338 1.00 51.19 206 THR A N 1
ATOM 1655 C CA . THR A 1 206 ? 15.047 3.054 36.158 1.00 51.19 206 THR A CA 1
ATOM 1656 C C . THR A 1 206 ? 14.072 3.862 35.299 1.00 51.19 206 THR A C 1
ATOM 1658 O O . THR A 1 206 ? 14.391 4.335 34.210 1.00 51.19 206 THR A O 1
ATOM 1661 N N . PHE A 1 207 ? 12.853 4.056 35.806 1.00 42.34 207 PHE A N 1
ATOM 1662 C CA . PHE A 1 207 ? 11.802 4.815 35.119 1.00 42.34 207 PHE A CA 1
ATOM 1663 C C . PHE A 1 207 ? 12.210 6.266 34.796 1.00 42.34 207 PHE A C 1
ATOM 1665 O O . PHE A 1 207 ? 11.841 6.791 33.749 1.00 42.34 207 PHE A O 1
ATOM 1672 N N . ASN A 1 208 ? 13.010 6.895 35.662 1.00 47.84 208 ASN A N 1
ATOM 1673 C CA . ASN A 1 208 ? 13.467 8.273 35.474 1.00 47.84 208 ASN A CA 1
ATOM 1674 C C . ASN A 1 208 ? 14.521 8.392 34.367 1.00 47.84 208 ASN A C 1
ATOM 1676 O O . ASN A 1 208 ? 14.446 9.323 33.573 1.00 47.84 208 ASN A O 1
ATOM 1680 N N . GLU A 1 209 ? 15.433 7.422 34.254 1.00 52.66 209 GLU A N 1
ATOM 1681 C CA . GLU A 1 209 ? 16.407 7.370 33.152 1.00 52.66 209 GLU A CA 1
ATOM 1682 C C . GLU A 1 209 ? 15.695 7.223 31.804 1.00 52.66 209 GLU A C 1
ATOM 1684 O O . GLU A 1 209 ? 16.045 7.880 30.828 1.00 52.66 209 GLU A O 1
ATOM 1689 N N . VAL A 1 210 ? 14.637 6.407 31.759 1.00 50.06 210 VAL A N 1
ATOM 1690 C CA . VAL A 1 210 ? 13.800 6.265 30.564 1.00 50.06 210 VAL A CA 1
ATOM 1691 C C . VAL A 1 210 ? 13.125 7.600 30.218 1.00 50.06 210 VAL A C 1
ATOM 1693 O O . VAL A 1 210 ? 13.204 8.040 29.072 1.00 50.06 210 VAL A O 1
ATOM 1696 N N . LEU A 1 211 ? 12.510 8.277 31.193 1.00 47.41 211 LEU A N 1
ATOM 1697 C CA . LEU A 1 211 ? 11.835 9.566 30.988 1.00 47.41 211 LEU A CA 1
ATOM 1698 C C . LEU A 1 211 ? 12.772 10.693 30.534 1.00 47.41 211 LEU A C 1
ATOM 1700 O O . LEU A 1 211 ? 12.394 11.483 29.669 1.00 47.41 211 LEU A O 1
ATOM 1704 N N . GLU A 1 212 ? 13.983 10.766 31.081 1.00 52.69 212 GLU A N 1
ATOM 1705 C CA . GLU A 1 212 ? 14.975 11.778 30.709 1.00 52.69 212 GLU A CA 1
ATOM 1706 C C . GLU A 1 212 ? 15.406 11.615 29.243 1.00 52.69 212 GLU A C 1
ATOM 1708 O O . GLU A 1 212 ? 15.452 12.587 28.484 1.00 52.69 212 GLU A O 1
ATOM 1713 N N . ILE A 1 213 ? 15.583 10.371 28.786 1.00 49.31 213 ILE A N 1
ATOM 1714 C CA . ILE A 1 213 ? 15.877 10.066 27.379 1.00 49.31 213 ILE A CA 1
ATOM 1715 C C . ILE A 1 213 ? 14.710 10.474 26.462 1.00 49.31 213 ILE A C 1
ATOM 1717 O O . ILE A 1 213 ? 14.939 11.060 25.396 1.00 49.31 213 ILE A O 1
ATOM 1721 N N . PHE A 1 214 ? 13.465 10.227 26.890 1.00 46.69 214 PHE A N 1
ATOM 1722 C CA . PHE A 1 214 ? 12.259 10.634 26.159 1.00 46.69 214 PHE A CA 1
ATOM 1723 C C . PHE A 1 214 ? 12.092 12.156 26.080 1.00 46.69 214 PHE A C 1
ATOM 1725 O O . PHE A 1 214 ? 11.698 12.667 25.034 1.00 46.69 214 PHE A O 1
ATOM 1732 N N . SER A 1 215 ? 12.409 12.894 27.147 1.00 47.72 215 SER A N 1
ATOM 1733 C CA . SER A 1 215 ? 12.233 14.354 27.183 1.00 47.72 215 SER A CA 1
ATOM 1734 C C . SER A 1 215 ? 13.110 15.113 26.178 1.00 47.72 215 SER A C 1
ATOM 1736 O O . SER A 1 215 ? 12.745 16.207 25.751 1.00 47.72 215 SER A O 1
ATOM 1738 N N . ASN A 1 216 ? 14.212 14.503 25.733 1.00 46.25 216 ASN A N 1
ATOM 1739 C CA . ASN A 1 216 ? 15.167 15.111 24.807 1.00 46.25 216 ASN A CA 1
ATOM 1740 C C . ASN A 1 216 ? 14.875 14.831 23.319 1.00 46.25 216 ASN A C 1
ATOM 1742 O O . ASN A 1 216 ? 15.546 15.396 22.457 1.00 46.25 216 ASN A O 1
ATOM 1746 N N . HIS A 1 217 ? 13.876 14.001 22.988 1.00 47.72 217 HIS A N 1
ATOM 1747 C CA . HIS A 1 217 ? 13.584 13.606 21.605 1.00 47.72 217 HIS A CA 1
ATOM 1748 C C . HIS A 1 217 ? 12.122 13.892 21.233 1.00 47.72 217 HIS A C 1
ATOM 1750 O O . HIS A 1 217 ? 11.194 13.262 21.736 1.00 47.72 217 HIS A O 1
ATOM 1756 N N . LYS A 1 218 ? 11.897 14.821 20.291 1.00 40.81 218 LYS A N 1
ATOM 1757 C CA . LYS A 1 218 ? 10.574 15.060 19.686 1.00 40.81 218 LYS A CA 1
ATOM 1758 C C . LYS A 1 218 ? 10.247 13.954 18.675 1.00 40.81 218 LYS A C 1
ATOM 1760 O O . LYS A 1 218 ? 10.379 14.149 17.472 1.00 40.81 218 LYS A O 1
ATOM 1765 N N . LEU A 1 219 ? 9.823 12.790 19.156 1.00 43.56 219 LEU A N 1
ATOM 1766 C CA . LEU A 1 219 ? 9.253 11.741 18.308 1.00 43.56 219 LEU A CA 1
ATOM 1767 C C . LEU A 1 219 ? 7.776 12.049 18.030 1.00 43.56 219 LEU A C 1
ATOM 1769 O O . LEU A 1 219 ? 6.940 12.005 18.933 1.00 43.56 219 LEU A O 1
ATOM 1773 N N . ALA A 1 220 ? 7.439 12.339 16.773 1.00 38.62 220 ALA A N 1
ATOM 1774 C CA . ALA A 1 220 ? 6.056 12.296 16.313 1.00 38.62 220 ALA A CA 1
ATOM 1775 C C . ALA A 1 220 ? 5.659 10.821 16.139 1.00 38.62 220 ALA A C 1
ATOM 1777 O O . ALA A 1 220 ? 5.906 10.219 15.098 1.00 38.62 220 ALA A O 1
ATOM 1778 N N . MET A 1 221 ? 5.104 10.213 17.188 1.00 39.22 221 MET A N 1
ATOM 1779 C CA . MET A 1 221 ? 4.596 8.840 17.119 1.00 39.22 221 MET A CA 1
ATOM 1780 C C . MET A 1 221 ? 3.402 8.761 16.151 1.00 39.22 221 MET A C 1
ATOM 1782 O O . MET A 1 221 ? 2.496 9.596 16.265 1.00 39.22 221 MET A O 1
ATOM 1786 N N . PRO A 1 222 ? 3.335 7.756 15.254 1.00 38.88 222 PRO A N 1
ATOM 1787 C CA . PRO A 1 222 ? 2.131 7.491 14.478 1.00 38.88 222 PRO A CA 1
ATOM 1788 C C . PRO A 1 222 ? 0.927 7.299 15.420 1.00 38.88 222 PRO A C 1
ATOM 1790 O O . PRO A 1 222 ? 1.076 6.651 16.463 1.00 38.88 222 PRO A O 1
ATOM 1793 N N . PRO A 1 223 ? -0.269 7.824 15.091 1.00 39.91 223 PRO A N 1
ATOM 1794 C CA . PRO A 1 223 ? -1.445 7.763 15.967 1.00 39.91 223 PRO A CA 1
ATOM 1795 C C . PRO A 1 223 ? -1.804 6.349 16.452 1.00 39.91 223 PRO A C 1
ATOM 1797 O O . PRO A 1 223 ? -2.315 6.185 17.560 1.00 39.91 223 PRO A O 1
ATOM 1800 N N . THR A 1 224 ? -1.496 5.329 15.652 1.00 39.44 224 THR A N 1
ATOM 1801 C CA . THR A 1 224 ? -1.762 3.905 15.894 1.00 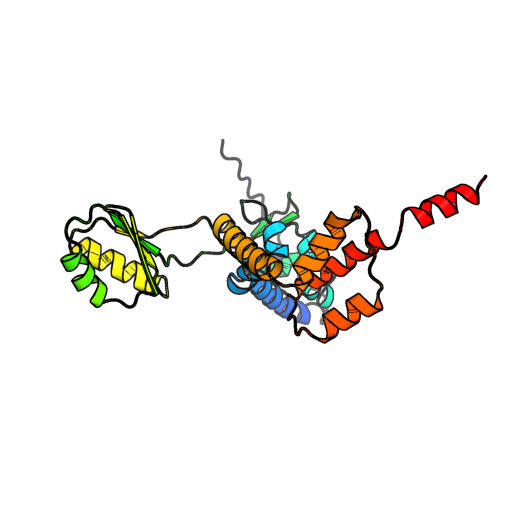39.44 224 THR A CA 1
ATOM 1802 C C . THR A 1 224 ? -0.737 3.220 16.799 1.00 39.44 224 THR A C 1
ATOM 1804 O O . THR A 1 224 ? -1.100 2.285 17.511 1.00 39.44 224 THR A O 1
ATOM 1807 N N . MET A 1 225 ? 0.498 3.733 16.923 1.00 39.16 225 MET A N 1
ATOM 1808 C CA . MET A 1 225 ? 1.481 3.203 17.888 1.00 39.16 225 MET A CA 1
ATOM 1809 C C . MET A 1 225 ? 1.111 3.475 19.355 1.00 39.16 225 MET A C 1
ATOM 1811 O O . MET A 1 225 ? 1.719 2.898 20.257 1.00 39.16 225 MET A O 1
ATOM 1815 N N . LYS A 1 226 ? 0.060 4.261 19.628 1.00 42.50 226 LYS A N 1
ATOM 1816 C CA . LYS A 1 226 ? -0.538 4.329 20.971 1.00 42.50 226 LYS A CA 1
ATOM 1817 C C . LYS A 1 226 ? -1.133 2.988 21.425 1.00 42.50 226 LYS A C 1
ATOM 1819 O O . LYS A 1 226 ? -1.217 2.766 22.626 1.00 42.50 226 LYS A O 1
ATOM 1824 N N . LEU A 1 227 ? -1.457 2.063 20.515 1.00 39.56 227 LEU A N 1
ATOM 1825 C CA . LEU A 1 227 ? -1.936 0.718 20.870 1.00 39.56 227 LEU A CA 1
ATOM 1826 C C . LEU A 1 227 ? -0.851 -0.169 21.505 1.00 39.56 227 LEU A C 1
ATOM 1828 O O . LEU A 1 227 ? -1.177 -1.084 22.262 1.00 39.56 227 LEU A O 1
ATOM 1832 N N . LEU A 1 228 ? 0.437 0.136 21.301 1.00 34.91 228 LEU A N 1
ATOM 1833 C CA . LEU A 1 228 ? 1.519 -0.571 21.993 1.00 34.91 228 LEU A CA 1
ATOM 1834 C C . LEU A 1 228 ? 1.540 -0.271 23.499 1.00 34.91 228 LEU A C 1
ATOM 1836 O O . LEU A 1 228 ? 2.036 -1.101 24.261 1.00 34.91 228 LEU A O 1
ATOM 1840 N N . SER A 1 229 ? 0.919 0.822 23.975 1.00 34.78 229 SER A N 1
ATOM 1841 C CA . SER A 1 229 ? 0.779 1.078 25.419 1.00 34.78 229 SER A CA 1
ATOM 1842 C C . SER A 1 229 ? -0.041 -0.004 26.133 1.00 34.78 229 SER A C 1
ATOM 1844 O O . SER A 1 229 ? 0.137 -0.210 27.333 1.00 34.78 229 SER A O 1
ATOM 1846 N N . GLY A 1 230 ? -0.904 -0.719 25.401 1.00 34.56 230 GLY A N 1
ATOM 1847 C CA . GLY A 1 230 ? -1.638 -1.883 25.895 1.00 34.56 230 GLY A CA 1
ATOM 1848 C C . GLY A 1 230 ? -0.756 -3.121 26.077 1.00 34.56 230 GLY A C 1
ATOM 1849 O O . GLY A 1 230 ? -0.939 -3.850 27.049 1.00 34.56 230 GLY A O 1
ATOM 1850 N N . MET A 1 231 ? 0.259 -3.328 25.229 1.00 32.06 231 MET A N 1
ATOM 1851 C CA . MET A 1 231 ? 1.189 -4.462 25.366 1.00 32.06 231 MET A CA 1
ATOM 1852 C C . MET A 1 231 ? 2.222 -4.250 26.485 1.00 32.06 231 MET A C 1
ATOM 1854 O O . MET A 1 231 ? 2.648 -5.216 27.114 1.00 32.06 231 MET A O 1
ATOM 1858 N N . TYR A 1 232 ? 2.545 -2.999 26.840 1.00 34.53 232 TYR A N 1
ATOM 1859 C CA . TYR A 1 232 ? 3.374 -2.694 28.019 1.00 34.53 232 TYR A CA 1
ATOM 1860 C C . TYR A 1 232 ? 2.681 -2.984 29.364 1.00 34.53 232 TYR A C 1
ATOM 1862 O O . TYR A 1 232 ? 3.350 -3.015 30.398 1.00 34.53 232 TYR A O 1
ATOM 1870 N N . SER A 1 233 ? 1.367 -3.240 29.382 1.00 30.81 233 SER A N 1
ATOM 1871 C CA . SER A 1 233 ? 0.683 -3.706 30.596 1.00 30.81 233 SER A CA 1
ATOM 1872 C C . SER A 1 233 ? 1.004 -5.168 30.939 1.00 30.81 233 SER A C 1
ATOM 1874 O O . SER A 1 233 ? 0.968 -5.528 32.112 1.00 30.81 233 SER A O 1
ATOM 1876 N N . VAL A 1 234 ? 1.442 -5.975 29.962 1.00 29.75 234 VAL A N 1
ATOM 1877 C CA . VAL A 1 234 ? 1.855 -7.377 30.173 1.00 29.75 234 VAL A CA 1
ATOM 1878 C C . VAL A 1 234 ? 3.249 -7.470 30.812 1.00 29.75 234 VAL A C 1
ATOM 1880 O O . VAL A 1 234 ? 3.554 -8.437 31.498 1.00 29.75 234 VAL A O 1
ATOM 1883 N N . ILE A 1 235 ? 4.078 -6.427 30.688 1.00 30.70 235 ILE A N 1
ATOM 1884 C CA . ILE A 1 235 ? 5.410 -6.367 31.322 1.00 30.70 235 ILE A CA 1
ATOM 1885 C C . ILE A 1 235 ? 5.326 -5.841 32.775 1.00 30.70 235 ILE A C 1
ATOM 1887 O O . ILE A 1 235 ? 6.307 -5.891 33.517 1.00 30.70 235 ILE A O 1
ATOM 1891 N N . ARG A 1 236 ? 4.156 -5.365 33.238 1.00 30.25 236 ARG A N 1
ATOM 1892 C CA . ARG A 1 236 ? 3.993 -4.906 34.632 1.00 30.25 236 ARG A CA 1
ATOM 1893 C C . ARG A 1 236 ? 3.917 -6.037 35.653 1.00 30.25 236 ARG A C 1
ATOM 1895 O O . ARG A 1 236 ? 4.234 -5.791 36.815 1.00 30.25 236 ARG A O 1
ATOM 1902 N N . GLU A 1 237 ? 3.588 -7.256 35.240 1.00 30.39 237 GLU A N 1
ATOM 1903 C CA . GLU A 1 237 ? 3.717 -8.422 36.110 1.00 30.39 237 GLU A CA 1
ATOM 1904 C C . GLU A 1 237 ? 5.098 -9.044 35.924 1.00 30.39 237 GLU A C 1
ATOM 1906 O O . GLU A 1 237 ? 5.324 -9.961 35.138 1.00 30.39 237 GLU A O 1
ATOM 1911 N N . THR A 1 238 ? 6.063 -8.519 36.672 1.00 33.47 238 THR A N 1
ATOM 1912 C CA . THR A 1 238 ? 7.339 -9.215 36.852 1.00 33.47 238 THR A CA 1
ATOM 1913 C C . THR A 1 238 ? 7.080 -10.632 37.395 1.00 33.47 238 THR A C 1
ATOM 1915 O O . THR A 1 238 ? 6.224 -10.796 38.270 1.00 33.47 238 THR A O 1
ATOM 1918 N N . PRO A 1 239 ? 7.863 -11.657 36.999 1.00 36.91 239 PRO A N 1
ATOM 1919 C CA . PRO A 1 239 ? 7.807 -13.006 37.587 1.00 36.91 239 PRO A CA 1
ATOM 1920 C C . PRO A 1 239 ? 7.908 -13.027 39.129 1.00 36.91 239 PRO A C 1
ATOM 1922 O O . PRO A 1 239 ? 7.491 -13.975 39.789 1.00 36.91 239 PRO A O 1
ATOM 1925 N N . ILE A 1 240 ? 8.410 -11.940 39.725 1.00 40.12 240 ILE A N 1
ATOM 1926 C CA . ILE A 1 240 ? 8.494 -11.707 41.171 1.00 40.12 240 ILE A CA 1
ATOM 1927 C C . ILE A 1 240 ? 7.104 -11.537 41.820 1.00 40.12 240 ILE A C 1
ATOM 1929 O O . ILE A 1 240 ? 6.918 -11.941 42.969 1.00 40.12 240 ILE A O 1
ATOM 1933 N N . GLN A 1 241 ? 6.110 -10.981 41.119 1.00 41.19 241 GLN A N 1
ATOM 1934 C CA . GLN A 1 241 ? 4.747 -10.825 41.649 1.00 41.19 241 GLN A CA 1
ATOM 1935 C C . GLN A 1 241 ? 3.963 -12.147 41.633 1.00 41.19 241 GLN A C 1
ATOM 1937 O O . GLN A 1 241 ? 3.249 -12.440 42.594 1.00 41.19 241 GLN A O 1
ATOM 1942 N N . GLN A 1 242 ? 4.195 -13.004 40.633 1.00 39.56 242 GLN A N 1
ATOM 1943 C CA . GLN A 1 242 ? 3.618 -14.355 40.580 1.00 39.56 242 GLN A CA 1
ATOM 1944 C C . GLN A 1 242 ? 4.250 -15.306 41.617 1.00 39.56 242 GLN A C 1
ATOM 1946 O O . GLN A 1 242 ? 3.563 -16.168 42.168 1.00 39.56 242 GLN A O 1
ATOM 1951 N N . LEU A 1 243 ? 5.528 -15.110 41.970 1.00 37.06 243 LEU A N 1
ATOM 1952 C CA . LEU A 1 243 ? 6.176 -15.840 43.070 1.00 37.06 243 LEU A CA 1
ATOM 1953 C C . LEU A 1 243 ? 5.659 -15.407 44.455 1.00 37.06 243 LEU A C 1
ATOM 1955 O O . LEU A 1 243 ? 5.468 -16.254 45.325 1.00 37.06 243 LEU A O 1
ATOM 1959 N N . LYS A 1 244 ? 5.346 -14.120 44.659 1.00 39.00 244 LYS A N 1
ATOM 1960 C CA . LYS A 1 244 ? 4.766 -13.632 45.927 1.00 39.00 244 LYS A CA 1
ATOM 1961 C C . LYS A 1 244 ? 3.320 -14.087 46.160 1.00 39.00 244 LYS A C 1
ATOM 1963 O O . LYS A 1 244 ? 2.937 -14.273 47.310 1.00 39.00 244 LYS A O 1
ATOM 1968 N N . GLN A 1 245 ? 2.532 -14.313 45.106 1.00 44.62 245 GLN A N 1
ATOM 1969 C CA . GLN A 1 245 ? 1.184 -14.883 45.246 1.00 44.62 245 GLN A CA 1
ATOM 1970 C C . GLN A 1 245 ? 1.190 -16.390 45.544 1.00 44.62 245 GLN A C 1
ATOM 1972 O O . GLN A 1 245 ? 0.293 -16.864 46.236 1.00 44.62 245 GLN A O 1
ATOM 1977 N N . LYS A 1 246 ? 2.206 -17.141 45.093 1.00 41.53 246 LYS A N 1
ATOM 1978 C CA . LYS A 1 246 ? 2.348 -18.564 45.448 1.00 41.53 246 LYS A CA 1
ATOM 1979 C C . LYS A 1 246 ? 2.874 -18.788 46.868 1.00 41.53 246 LYS A C 1
ATOM 1981 O O . LYS A 1 246 ? 2.427 -19.728 47.507 1.00 41.53 246 LYS A O 1
ATOM 1986 N N . CYS A 1 247 ? 3.740 -17.917 47.390 1.00 40.56 247 CYS A N 1
ATOM 1987 C CA . CYS A 1 247 ? 4.246 -18.048 48.765 1.00 40.56 247 CYS A CA 1
ATOM 1988 C C . CYS A 1 247 ? 3.264 -17.587 49.858 1.00 40.56 247 CYS A C 1
ATOM 1990 O O . CYS A 1 247 ? 3.496 -17.883 51.021 1.00 40.56 247 CYS A O 1
ATOM 1992 N N . ASN A 1 248 ? 2.183 -16.880 49.509 1.00 44.47 248 ASN A N 1
ATOM 1993 C CA . ASN A 1 248 ? 1.167 -16.436 50.477 1.00 44.47 248 ASN A CA 1
ATOM 1994 C C . ASN A 1 248 ? -0.061 -17.364 50.557 1.00 44.47 248 ASN A C 1
ATOM 1996 O O . ASN A 1 248 ? -0.972 -17.086 51.329 1.00 44.47 248 ASN A O 1
ATOM 2000 N N . ASN A 1 249 ? -0.086 -18.451 49.778 1.00 45.66 249 ASN A N 1
ATOM 2001 C CA . ASN A 1 249 ? -1.138 -19.474 49.792 1.00 45.66 249 ASN A CA 1
ATOM 2002 C C . ASN A 1 249 ? -0.562 -20.877 50.087 1.00 45.66 249 ASN A C 1
ATOM 2004 O O . ASN A 1 249 ? -1.045 -21.878 49.556 1.00 45.66 249 ASN A O 1
ATOM 2008 N N . SER A 1 250 ? 0.499 -20.966 50.893 1.00 37.72 250 SER A N 1
ATOM 2009 C CA . SER A 1 250 ? 1.084 -22.221 51.394 1.00 37.72 250 SER A CA 1
ATOM 2010 C C . SER A 1 250 ? 1.452 -22.078 52.861 1.00 37.72 250 SER A C 1
ATOM 2012 O O . SER A 1 250 ? 2.073 -21.045 53.190 1.00 37.72 250 SER A O 1
#

Foldseek 3Di:
DDPPCPDDDPPCVPDPPPDPLLVVLLVVLLVVVLVCQAPVNLLVDLPQLVQADLVQKHALVLVLPQPSNVVRDNDVVSNVVSCVVNVWDADPVRNIIGDPDADWQFKKKWADAPDPVVVVVLCVVAAWDDWDDDDRIIITGHPTNVRRVVSQVVVVVVVIDMDGDGDRSSVSSVVSSVVVVVVVCPDPVVVVVVCVVVVVVDDDDDPVVVVVVVVVDPDPDSSRCVVVVVVVVVVVDDVVNVVVVVVVVD

Radius of gyration: 25.41 Å; chains: 1; bounding box: 59×40×82 Å

Secondary structure (DSSP, 8-state):
-----------GGG----SHHHHTTHHHHHHHHHHHTSHHHHHH-HHHHHT--TT--EEHHHHHTSHHHHHH---HHHHHHHHHHTT-EEETTTTEEE---PPP--EEEEE----HHHHHHHHTTS-EEEEEEETTEEEEEESSHHHHHHHHHHHHHTT-EEEEPP--HHHHHHHHHHHHHHHHHTSHHHHHHHHHHHTTTT-PPPHHHHHHHHHT------GGGGGHHHHTTGGGS-HHHHHHHHHT--

Organism: NCBI:txid1481888